Protein AF-0000000080322921 (afdb_homodimer)

Foldseek 3Di:
DDKDKDDLPDDCLLVCVFCCVVPVPDDPVCVNVVVSVVVVVFKIKMFDDDPNHTFWMWIWGWDADPPQGTEIETEDTDGDPVCPPVCRSVVNVVVVVVVCVVVVGRYYDYDDDPVPVVVVVSCVVSPDDDDDDDDDDDPDD/DDKDKDDLPDDCLLVCVFCCVVPVPDDPVCVNVVVSVVVVVFKIKMFDDDPNHTFWMWIWGWDADPPQGTEIETEDTDGDPVCPPVCRSVVNVVVVVVVCVVVVGRYYDYDDDPVPVVVVVSCVVSPDDDDDDDDDDDDDD

Nearest PDB structures (foldseek):
  3bj8-assembly2_D  TM=7.696E-01  e=3.368E-09  Mus musculus
  2b3v-assembly1_A  TM=7.307E-01  e=3.158E-09  Homo sapiens
  3bj8-assembly2_C  TM=7.090E-01  e=2.147E-09  Mus musculus
  2q4v-assembly1_A  TM=7.545E-01  e=1.073E-08  Homo sapiens
  7mx2-assembly1_A  TM=7.733E-01  e=5.168E-06  Homo sapiens

Solvent-accessible surface area (backbone atoms only — not comparable to full-atom values): 15842 Å² total; per-residue (Å²): 134,73,75,44,70,68,52,94,83,52,81,58,73,77,45,49,66,54,48,44,72,73,28,76,81,57,46,90,88,45,44,61,59,52,53,50,52,32,41,75,70,53,40,43,44,36,36,29,73,53,96,90,32,66,35,30,40,36,30,32,33,79,43,71,44,81,80,65,35,39,26,37,39,44,77,44,77,49,55,44,79,94,54,58,92,71,54,58,64,61,52,53,53,50,50,52,51,52,50,32,50,75,70,66,26,41,28,39,34,36,68,44,51,82,81,45,57,70,59,48,51,51,43,47,74,70,60,30,42,80,61,26,38,23,34,37,31,73,40,80,129,133,74,76,44,70,68,52,94,84,54,82,58,75,76,44,50,66,54,49,45,73,73,30,76,82,57,46,90,89,45,44,61,61,52,53,51,53,33,40,76,70,53,41,44,43,35,35,29,74,53,96,91,34,67,34,30,40,35,30,33,31,79,43,70,43,80,80,64,35,42,26,38,41,42,76,42,76,51,57,42,79,93,54,60,94,70,53,59,64,60,50,53,52,50,50,52,51,52,48,33,50,76,69,66,28,42,28,39,35,34,68,45,50,82,82,44,56,70,59,48,50,51,40,49,74,70,62,31,42,81,61,26,39,23,35,35,31,74,41,80,128

Radius of gyration: 19.54 Å; Cα contacts (8 Å, |Δi|>4): 484; chains: 2; bounding box: 41×60×43 Å

Sequence (282 aa):
MEILRLKPTDDLSAFWTILSTFRTNLSNETYKEVVSEMMEDGFHLIYILDNLEIAAFAGYRYVQKLFTGKTIYIDDLFTLPTYRGKGYAASLLKYIHEEAEATGMNKVELDSGPTRNDAHRLYLNSGYIISSMHFSRPVSIMEILRLKPTDDLSAFWTILSTFRTNLSNETYKEVVSEMMEDGFHLIYILDNLEIAAFAGYRYVQKLFTGKTIYIDDLFTLPTYRGKGYAASLLKYIHEEAEATGMNKVELDSGPTRNDAHRLYLNSGYIISSMHFSRPVSI

Secondary structure (DSSP, 8-state):
---EE--TTS--GG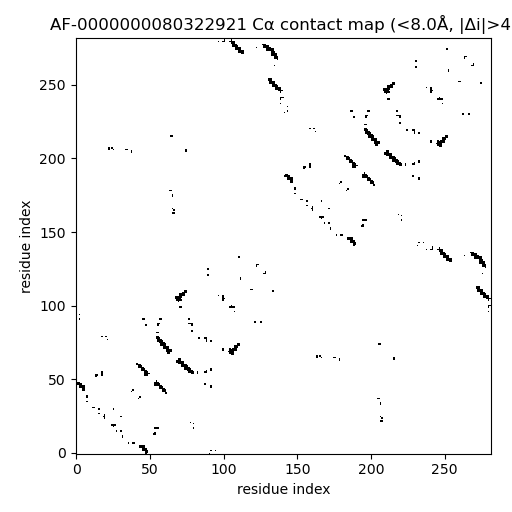GHHHHHHH-TT--TTTHHHHHHHHHHTT-EEEEEEETTEEEEEEEEEEEEETTTEEEEEEEEEEE-GGGTTSSHHHHHHHHHHHHHHHTT-SEEEEEE-TT-HHHHHHHHHTT-EEEEEEEEEE---/---EE--TTS--GGGHHHHHHH-TT--TTTHHHHHHHHHHTT-EEEEEEETTEEEEEEEEEEEEETTTEEEEEEEEEEE-GGGTTSSHHHHHHHHHHHHHHHTT-SEEEEEE-TT-HHHHHHHHHTT-EEEEEEEEEE---

pLDDT: mean 97.17, std 4.58, range [49.75, 98.94]

Organism: NCBI:txid1503925

Structure (mmCIF, N/CA/C/O backbone):
data_AF-0000000080322921-model_v1
#
loop_
_entity.id
_entity.type
_entity.pdbx_description
1 polymer 'N-acetyltransferase domain-containing protein'
#
loop_
_atom_site.group_PDB
_atom_site.id
_atom_site.type_symbol
_atom_site.label_atom_id
_atom_site.label_alt_id
_atom_site.label_comp_id
_atom_site.label_asym_id
_atom_site.label_entity_id
_atom_site.label_seq_id
_atom_site.pdbx_PDB_ins_code
_atom_site.Cartn_x
_atom_site.Cartn_y
_atom_site.Cartn_z
_atom_site.occupancy
_atom_site.B_iso_or_equiv
_atom_site.auth_seq_id
_atom_site.auth_comp_id
_atom_site.auth_asym_id
_atom_site.auth_atom_id
_atom_site.pdbx_PDB_model_num
ATOM 1 N N . MET A 1 1 ? 10.75 26.094 6.578 1 87.75 1 MET A N 1
ATOM 2 C CA . MET A 1 1 ? 9.602 25.516 7.266 1 87.75 1 MET A CA 1
ATOM 3 C C . MET A 1 1 ? 10 24.281 8.062 1 87.75 1 MET A C 1
ATOM 5 O O . MET A 1 1 ? 10.703 23.406 7.543 1 87.75 1 MET A O 1
ATOM 9 N N . GLU A 1 2 ? 9.734 24.344 9.336 1 95 2 GLU A N 1
ATOM 10 C CA . GLU A 1 2 ? 10.18 23.234 10.188 1 95 2 GLU A CA 1
ATOM 11 C C . GLU A 1 2 ? 9.203 22.062 10.125 1 95 2 GLU A C 1
ATOM 13 O O . GLU A 1 2 ? 7.996 22.25 10.289 1 95 2 GLU A O 1
ATOM 18 N N . ILE A 1 3 ? 9.664 20.906 9.805 1 98.25 3 ILE A N 1
ATOM 19 C CA . ILE A 1 3 ? 8.883 19.672 9.781 1 98.25 3 ILE A CA 1
ATOM 20 C C . ILE A 1 3 ? 9.234 18.828 11 1 98.25 3 ILE A C 1
ATOM 22 O O . ILE A 1 3 ? 10.406 18.562 11.258 1 98.25 3 ILE A O 1
ATOM 26 N N . LEU A 1 4 ? 8.234 18.453 11.703 1 98.31 4 LEU A N 1
ATOM 27 C CA . LEU A 1 4 ? 8.414 17.656 12.914 1 98.31 4 LEU A CA 1
ATOM 28 C C . LEU A 1 4 ? 7.93 16.234 12.695 1 98.31 4 LEU A C 1
ATOM 30 O O . LEU A 1 4 ? 7.047 15.984 11.875 1 98.31 4 LEU A O 1
ATOM 34 N N . ARG A 1 5 ? 8.555 15.305 13.453 1 98.25 5 ARG A N 1
ATOM 35 C CA . ARG A 1 5 ? 8.148 13.898 13.43 1 98.25 5 ARG A CA 1
ATOM 36 C C . ARG A 1 5 ? 7.52 13.492 14.758 1 98.25 5 ARG A C 1
ATOM 38 O O . ARG A 1 5 ? 8.086 13.742 15.82 1 98.25 5 ARG A O 1
ATOM 45 N N . LEU A 1 6 ? 6.371 12.969 14.656 1 98.31 6 LEU A N 1
ATOM 46 C CA . LEU A 1 6 ? 5.68 12.484 15.844 1 98.31 6 LEU A CA 1
ATOM 47 C C . LEU A 1 6 ? 6.418 11.297 16.453 1 98.31 6 LEU A C 1
ATOM 49 O O . LEU A 1 6 ? 6.801 10.367 15.742 1 98.31 6 LEU A O 1
ATOM 53 N N . LYS A 1 7 ? 6.629 11.344 17.75 1 97.12 7 LYS A N 1
ATOM 54 C CA . LYS A 1 7 ? 7.207 10.219 18.484 1 97.12 7 LYS A CA 1
ATOM 55 C C . LYS A 1 7 ? 6.125 9.367 19.125 1 97.12 7 LYS A C 1
ATOM 57 O O . LYS A 1 7 ? 5.055 9.875 19.469 1 97.12 7 LYS A O 1
ATOM 62 N N . PRO A 1 8 ? 6.461 8.086 19.266 1 95.06 8 PRO A N 1
ATOM 63 C CA . PRO A 1 8 ? 5.465 7.191 19.859 1 95.06 8 PRO A CA 1
ATOM 64 C C . PRO A 1 8 ? 4.988 7.672 21.234 1 95.06 8 PRO A C 1
ATOM 66 O O . PRO A 1 8 ? 3.85 7.402 21.625 1 95.06 8 PRO A O 1
ATOM 69 N N . THR A 1 9 ? 5.734 8.484 21.922 1 95.44 9 THR A N 1
ATOM 70 C CA . THR A 1 9 ? 5.422 8.891 23.281 1 95.44 9 THR A CA 1
ATOM 71 C C . THR A 1 9 ? 4.742 10.258 23.297 1 95.44 9 THR A C 1
ATOM 73 O O . THR A 1 9 ? 4.336 10.742 24.359 1 95.44 9 THR A O 1
ATOM 76 N N . ASP A 1 10 ? 4.621 10.805 22.125 1 96.75 10 ASP A N 1
ATOM 77 C CA . ASP A 1 10 ? 4.023 12.133 22.062 1 96.75 10 ASP A CA 1
ATOM 78 C C . ASP A 1 10 ? 2.531 12.078 22.391 1 96.75 10 ASP A C 1
ATOM 80 O O . ASP A 1 10 ? 1.876 11.062 22.156 1 96.75 10 ASP A O 1
ATOM 84 N N . ASP A 1 11 ? 2.076 13.203 22.969 1 96.12 11 ASP A N 1
ATOM 85 C CA . ASP A 1 11 ? 0.639 13.367 23.156 1 96.12 11 ASP A CA 1
ATOM 86 C C . ASP A 1 11 ? -0.073 13.602 21.828 1 96.12 11 ASP A C 1
ATOM 88 O O . ASP A 1 11 ? 0.268 14.531 21.094 1 96.12 11 ASP A O 1
ATOM 92 N N . LEU A 1 12 ? -1.068 12.805 21.516 1 97.44 12 LEU A N 1
ATOM 93 C CA . LEU A 1 12 ? -1.772 12.828 20.234 1 97.44 12 LEU A CA 1
ATOM 94 C C . LEU A 1 12 ? -2.973 13.766 20.297 1 97.44 12 LEU A C 1
ATOM 96 O O . LEU A 1 12 ? -3.641 14 19.281 1 97.44 12 LEU A O 1
ATOM 100 N N . SER A 1 13 ? -3.242 14.344 21.438 1 97.38 13 SER A N 1
ATOM 101 C CA . SER A 1 13 ? -4.469 15.109 21.641 1 97.38 13 SER A CA 1
ATOM 102 C C . SER A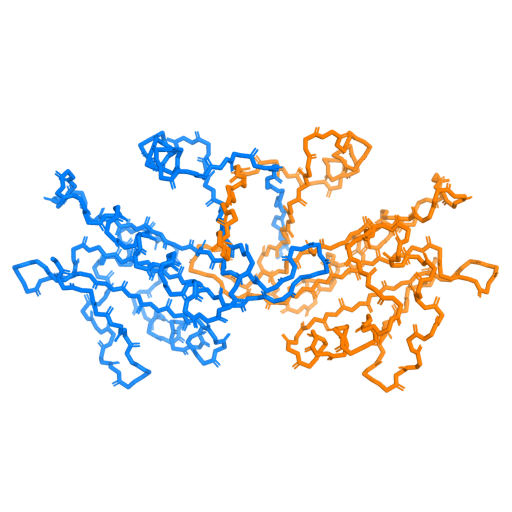 1 13 ? -4.582 16.266 20.641 1 97.38 13 SER A C 1
ATOM 104 O O . SER A 1 13 ? -5.664 16.531 20.125 1 97.38 13 SER A O 1
ATOM 106 N N . ALA A 1 14 ? -3.48 16.859 20.312 1 96.5 14 ALA A N 1
ATOM 107 C CA . ALA A 1 14 ? -3.477 18.031 19.453 1 96.5 14 ALA A CA 1
ATOM 108 C C . ALA A 1 14 ? -3.789 17.641 18 1 96.5 14 ALA A C 1
ATOM 110 O O . ALA A 1 14 ? -4.074 18.5 17.172 1 96.5 14 ALA A O 1
ATOM 111 N N . PHE A 1 15 ? -3.832 16.312 17.703 1 98.06 15 PHE A N 1
ATOM 112 C CA . PHE A 1 15 ? -3.949 15.875 16.328 1 98.06 15 PHE A CA 1
ATOM 113 C C . PHE A 1 15 ? -5.406 15.633 15.953 1 98.06 15 PHE A C 1
ATOM 115 O O . PHE A 1 15 ? -5.738 15.484 14.773 1 98.06 15 PHE A O 1
ATOM 122 N N . TRP A 1 16 ? -6.293 15.656 16.875 1 97.56 16 TRP A N 1
ATOM 123 C CA . TRP A 1 16 ? -7.684 15.312 16.578 1 97.56 16 TRP A CA 1
ATOM 124 C C . TRP A 1 16 ? -8.273 16.25 15.547 1 97.56 16 TRP A C 1
ATOM 126 O O . TRP A 1 16 ? -8.891 15.812 14.57 1 97.56 16 TRP A O 1
ATOM 136 N N . THR A 1 17 ? -8 17.547 15.75 1 97.06 17 THR A N 1
ATOM 137 C CA . THR A 1 17 ? -8.625 18.531 14.891 1 97.06 17 THR A CA 1
ATOM 138 C C . THR A 1 17 ? -8.258 18.281 13.43 1 97.06 17 THR A C 1
ATOM 140 O O . THR A 1 17 ? -9.141 18.156 12.578 1 97.06 17 THR A O 1
ATOM 143 N N . ILE A 1 18 ? -7.008 18.125 13.133 1 98.5 18 ILE A N 1
ATOM 144 C CA . ILE A 1 18 ? -6.609 18 11.734 1 98.5 18 ILE A CA 1
ATOM 145 C C . ILE A 1 18 ? -6.941 16.609 11.219 1 98.5 18 ILE A C 1
ATOM 147 O O . ILE A 1 18 ? -7.395 16.453 10.078 1 98.5 18 ILE A O 1
ATOM 151 N N . LEU A 1 19 ? -6.754 15.539 12.023 1 98.38 19 LEU A N 1
ATOM 152 C CA . LEU A 1 19 ? -7.035 14.18 11.578 1 98.38 19 LEU A CA 1
ATOM 153 C C . LEU A 1 19 ? -8.516 14 11.281 1 98.38 19 LEU A C 1
ATOM 155 O O . LEU A 1 19 ? -8.883 13.414 10.258 1 98.38 19 LEU A O 1
ATOM 159 N N . SER A 1 20 ? -9.375 14.547 12.125 1 97.81 20 SER A N 1
ATOM 160 C CA . SER A 1 20 ? -10.812 14.367 11.953 1 97.81 20 SER A CA 1
ATOM 161 C C . SER A 1 20 ? -11.344 15.219 10.805 1 97.81 20 SER A C 1
ATOM 163 O O . SER A 1 20 ? -12.359 14.875 10.195 1 97.81 20 SER A O 1
ATOM 165 N N . THR A 1 21 ? -10.688 16.375 10.531 1 97.81 21 THR A N 1
ATOM 166 C CA . THR A 1 21 ? -11.062 17.203 9.391 1 97.81 21 THR A CA 1
ATOM 167 C C . THR A 1 21 ? -10.828 16.469 8.078 1 97.81 21 THR A C 1
ATOM 169 O O . THR A 1 21 ? -11.625 16.562 7.148 1 97.81 21 THR A O 1
ATOM 172 N N . PHE A 1 22 ? -9.812 15.672 8.055 1 97.38 22 PHE A N 1
ATOM 173 C CA . PHE A 1 22 ? -9.43 14.969 6.836 1 97.38 22 PHE A CA 1
ATOM 174 C C . PHE A 1 22 ? -10.086 13.602 6.77 1 97.38 22 PHE A C 1
ATOM 176 O O . PHE A 1 22 ? -10.555 13.18 5.707 1 97.38 22 PHE A O 1
ATOM 183 N N . ARG A 1 23 ? -10.141 12.836 7.84 1 97.75 23 ARG A N 1
ATOM 184 C CA . ARG A 1 23 ? -10.664 11.477 7.949 1 97.75 23 ARG A CA 1
ATOM 185 C C . ARG A 1 23 ? -11.922 11.438 8.805 1 97.75 23 ARG A C 1
ATOM 187 O O . ARG A 1 23 ? -11.852 11.219 10.016 1 97.75 23 ARG A O 1
ATOM 194 N N . THR A 1 24 ? -13.023 11.391 8.148 1 94.94 24 THR A N 1
ATOM 195 C CA . THR A 1 24 ? -14.305 11.547 8.828 1 94.94 24 THR A CA 1
ATOM 196 C C . THR A 1 24 ? -14.75 10.219 9.445 1 94.94 24 THR A C 1
ATOM 198 O O . THR A 1 24 ? -15.719 10.18 10.211 1 94.94 24 THR A O 1
ATOM 201 N N . ASN A 1 25 ? -14.047 9.195 9.219 1 93.38 25 ASN A N 1
ATOM 202 C CA . ASN A 1 25 ? -14.383 7.879 9.75 1 93.38 25 ASN A CA 1
ATOM 203 C C . ASN A 1 25 ? -13.742 7.652 11.117 1 93.38 25 ASN A C 1
ATOM 205 O O . ASN A 1 25 ? -14 6.633 11.766 1 93.38 25 ASN A O 1
ATOM 209 N N . LEU A 1 26 ? -12.93 8.547 11.523 1 95 26 LEU A N 1
ATOM 210 C CA . LEU A 1 26 ? -12.266 8.422 12.82 1 95 26 LEU A CA 1
ATOM 211 C C . LEU A 1 26 ? -13.188 8.891 13.945 1 95 26 LEU A C 1
ATOM 213 O O . LEU A 1 26 ? -13.961 9.836 13.773 1 95 26 LEU A O 1
ATOM 217 N N . SER A 1 27 ? -13.023 8.211 15.102 1 95.94 27 SER A N 1
ATOM 218 C CA . SER A 1 27 ? -13.727 8.633 16.312 1 95.94 27 SER A CA 1
ATOM 219 C C . SER A 1 27 ? -12.766 9.266 17.312 1 95.94 27 SER A C 1
ATOM 221 O O . SER A 1 27 ? -11.625 8.828 17.453 1 95.94 27 SER A O 1
ATOM 223 N N . ASN A 1 28 ? -13.297 10.25 18.031 1 96.25 28 ASN A N 1
ATOM 224 C CA . ASN A 1 28 ? -12.484 10.906 19.047 1 96.25 28 ASN A CA 1
ATOM 225 C C . ASN A 1 28 ? -12.086 9.945 20.172 1 96.25 28 ASN A C 1
ATOM 227 O O . ASN A 1 28 ? -11.008 10.07 20.75 1 96.25 28 ASN A O 1
ATOM 231 N N . GLU A 1 29 ? -12.828 8.93 20.312 1 96.31 29 GLU A N 1
ATOM 232 C CA . GLU A 1 29 ? -12.609 7.965 21.391 1 96.31 29 GLU A CA 1
ATOM 233 C C . GLU A 1 29 ? -11.477 7.004 21.031 1 96.31 29 GLU A C 1
ATOM 235 O O . GLU A 1 29 ? -10.758 6.535 21.922 1 96.31 29 GLU A O 1
ATOM 240 N N . THR A 1 30 ? -11.242 6.84 19.734 1 95.81 30 THR A N 1
ATOM 241 C CA . THR A 1 30 ? -10.383 5.707 19.422 1 95.81 30 THR A CA 1
ATOM 242 C C . THR A 1 30 ? -9.188 6.152 18.578 1 95.81 30 THR A C 1
ATOM 244 O O . THR A 1 30 ? -8.227 5.402 18.406 1 95.81 30 THR A O 1
ATOM 247 N N . TYR A 1 31 ? -9.133 7.406 18.125 1 97.75 31 TYR A N 1
ATOM 248 C CA . TYR A 1 31 ? -8.109 7.777 17.156 1 97.75 31 TYR A CA 1
ATOM 249 C C . TYR A 1 31 ? -6.711 7.648 17.75 1 97.75 31 TYR A C 1
ATOM 251 O O . TYR A 1 31 ? -5.766 7.258 17.062 1 97.75 31 TYR A O 1
ATOM 259 N N . LYS A 1 32 ? -6.562 7.93 19.031 1 98 32 LYS A N 1
ATOM 260 C CA . LYS A 1 32 ? -5.25 7.828 19.656 1 98 32 LYS A CA 1
ATOM 261 C C . LYS A 1 32 ? -4.738 6.391 19.641 1 98 32 LYS A C 1
ATOM 263 O O . LYS A 1 32 ? -3.57 6.145 19.328 1 98 32 LYS A O 1
ATOM 268 N N . GLU A 1 33 ? -5.609 5.477 19.953 1 97.44 33 GLU A N 1
ATOM 269 C CA . GLU A 1 33 ? -5.266 4.059 19.922 1 97.44 33 GLU A CA 1
ATOM 270 C C . GLU A 1 33 ? -4.918 3.604 18.516 1 97.44 33 GLU A C 1
ATOM 272 O O . GLU A 1 33 ? -3.938 2.881 18.312 1 97.44 33 GLU A O 1
ATOM 277 N N . VAL A 1 34 ? -5.695 4.031 17.578 1 97.88 34 VAL A N 1
ATOM 278 C CA . VAL A 1 34 ? -5.504 3.645 16.172 1 97.88 34 VAL A CA 1
ATOM 279 C C . VAL A 1 34 ? -4.156 4.156 15.68 1 97.88 34 VAL A C 1
ATOM 281 O O . VAL A 1 34 ? -3.355 3.389 15.141 1 97.88 34 VAL A O 1
ATOM 284 N N . VAL A 1 35 ? -3.854 5.434 15.883 1 98.5 35 VAL A N 1
ATOM 285 C CA . VAL A 1 35 ? -2.6 6.023 15.43 1 98.5 35 VAL A CA 1
ATOM 286 C C . VAL A 1 35 ? -1.425 5.355 16.141 1 98.5 35 VAL A C 1
ATOM 288 O O . VAL A 1 35 ? -0.403 5.055 15.523 1 98.5 35 VAL A O 1
ATOM 291 N N . SER A 1 36 ? -1.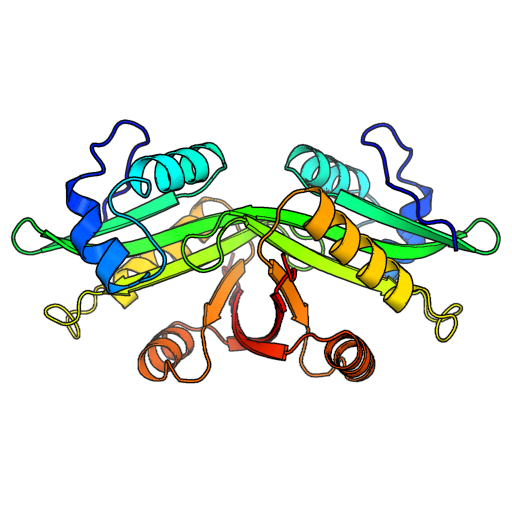559 5.117 17.438 1 98.06 36 SER A N 1
ATOM 292 C CA . SER A 1 36 ? -0.5 4.465 18.203 1 98.06 36 SER A CA 1
ATOM 293 C C . SER A 1 36 ? -0.205 3.072 17.656 1 98.06 36 SER A C 1
ATOM 295 O O . SER A 1 36 ? 0.958 2.691 17.516 1 98.06 36 SER A O 1
ATOM 297 N N . GLU A 1 37 ? -1.224 2.338 17.391 1 97.81 37 GLU A N 1
ATOM 298 C CA . GLU A 1 37 ? -1.061 1.005 16.812 1 97.81 37 GLU A CA 1
ATOM 299 C C . GLU A 1 37 ? -0.368 1.068 15.453 1 97.81 37 GLU A C 1
ATOM 301 O O . GLU A 1 37 ? 0.504 0.249 15.156 1 97.81 37 GLU A O 1
ATOM 306 N N . MET A 1 38 ? -0.783 2.004 14.695 1 98.38 38 MET A N 1
ATOM 307 C CA . MET A 1 38 ? -0.168 2.178 13.383 1 98.38 38 MET A CA 1
ATOM 308 C C . MET A 1 38 ? 1.316 2.5 13.516 1 98.38 38 MET A C 1
ATOM 310 O O . MET A 1 38 ? 2.139 1.978 12.758 1 98.38 38 MET A O 1
ATOM 314 N N . MET A 1 39 ? 1.608 3.377 14.414 1 98.12 39 MET A N 1
ATOM 315 C CA . MET A 1 39 ? 3.006 3.746 14.617 1 98.12 39 MET A CA 1
ATOM 316 C C . MET A 1 39 ? 3.824 2.545 15.078 1 98.12 39 MET A C 1
ATOM 318 O O . MET A 1 39 ? 4.98 2.387 14.68 1 98.12 39 MET A O 1
ATOM 322 N N . GLU A 1 40 ? 3.256 1.726 15.898 1 96.69 40 GLU A N 1
ATOM 323 C CA . GLU A 1 40 ? 3.926 0.505 16.344 1 96.69 40 GLU A CA 1
ATOM 324 C C . GLU A 1 40 ? 4.184 -0.436 15.164 1 96.69 40 GLU A C 1
ATOM 326 O O . GLU A 1 40 ? 5.137 -1.217 15.188 1 96.69 40 GLU A O 1
ATOM 331 N N . ASP A 1 41 ? 3.346 -0.266 14.18 1 96.38 41 ASP A N 1
ATOM 332 C CA . ASP A 1 41 ? 3.439 -1.149 13.023 1 96.38 41 ASP A CA 1
ATOM 333 C C . ASP A 1 41 ? 4.141 -0.457 11.859 1 96.38 41 ASP A C 1
ATOM 335 O O . ASP A 1 41 ? 3.879 -0.767 10.695 1 96.38 41 ASP A O 1
ATOM 339 N N . GLY A 1 42 ? 4.906 0.578 12.133 1 96.62 42 GLY A N 1
ATOM 340 C CA . GLY A 1 42 ? 5.812 1.127 11.133 1 96.62 42 GLY A CA 1
ATOM 341 C C . GLY A 1 42 ? 5.285 2.387 10.477 1 96.62 42 GLY A C 1
ATOM 342 O O . GLY A 1 42 ? 5.863 2.875 9.5 1 96.62 42 GLY A O 1
ATOM 343 N N . PHE A 1 43 ? 4.18 2.885 11 1 98.25 43 PHE A N 1
ATOM 344 C CA . PHE A 1 43 ? 3.615 4.133 10.492 1 98.25 43 PHE A CA 1
ATOM 345 C C . PHE A 1 43 ? 4.375 5.332 11.047 1 98.25 43 PHE A C 1
ATOM 347 O O . PHE A 1 43 ? 4.73 5.359 12.227 1 98.25 43 PHE A O 1
ATOM 354 N N . HIS A 1 44 ? 4.637 6.246 10.148 1 98.69 44 HIS A N 1
ATOM 355 C CA . HIS A 1 44 ? 5.277 7.504 10.523 1 98.69 44 HIS A CA 1
ATOM 356 C C . HIS A 1 44 ? 4.367 8.695 10.219 1 98.69 44 HIS A C 1
ATOM 358 O O . HIS A 1 44 ? 3.686 8.719 9.195 1 98.69 44 HIS A O 1
ATOM 364 N N . LEU A 1 45 ? 4.355 9.617 11.125 1 98.81 45 LEU A N 1
ATOM 365 C CA . LEU A 1 45 ? 3.596 10.852 10.953 1 98.81 45 LEU A CA 1
ATOM 366 C C . LEU A 1 45 ? 4.492 12.07 11.125 1 98.81 45 LEU A C 1
ATOM 368 O O . LEU A 1 45 ? 5.184 12.203 12.133 1 98.81 45 LEU A O 1
ATOM 372 N N . ILE A 1 46 ? 4.516 12.945 10.086 1 98.88 46 ILE A N 1
ATOM 373 C CA . ILE A 1 46 ? 5.215 14.219 10.156 1 98.88 46 ILE A CA 1
ATOM 374 C C . ILE A 1 46 ? 4.215 15.367 10 1 98.88 46 ILE A C 1
ATOM 376 O O . ILE A 1 46 ? 3.129 15.18 9.445 1 98.88 46 ILE A O 1
ATOM 380 N N . TYR A 1 47 ? 4.613 16.484 10.531 1 98.81 47 TYR A N 1
ATOM 381 C CA . TYR A 1 47 ? 3.633 17.562 10.562 1 98.81 47 TYR A CA 1
ATOM 382 C C . TYR A 1 47 ? 4.32 18.922 10.648 1 98.81 47 TYR A C 1
ATOM 384 O O . TYR A 1 47 ? 5.527 19 10.883 1 98.81 47 TYR A O 1
ATOM 392 N N . ILE A 1 48 ? 3.568 19.969 10.344 1 98.75 48 ILE A N 1
ATOM 393 C CA . ILE A 1 48 ? 3.99 21.359 10.398 1 98.75 48 ILE A CA 1
ATOM 394 C C . ILE A 1 48 ? 3.092 22.125 11.367 1 98.75 48 ILE A C 1
ATOM 396 O O . ILE A 1 48 ? 1.865 22.016 11.305 1 98.75 48 ILE A O 1
ATOM 400 N N . LEU A 1 49 ? 3.74 22.859 12.258 1 98.19 49 LEU A N 1
ATOM 401 C CA . LEU A 1 49 ? 3.016 23.766 13.148 1 98.19 49 LEU A CA 1
ATOM 402 C C . LEU A 1 49 ? 2.945 25.172 12.555 1 98.19 49 LEU A C 1
ATOM 404 O O . LEU A 1 49 ? 3.926 25.656 11.984 1 98.19 49 LEU A O 1
ATOM 408 N N . ASP A 1 50 ? 1.769 25.703 12.586 1 97 50 ASP A N 1
ATOM 409 C CA . ASP A 1 50 ? 1.546 27.109 12.281 1 97 50 ASP A CA 1
ATOM 410 C C . ASP A 1 50 ? 0.579 27.75 13.273 1 97 50 ASP A C 1
ATOM 412 O O . ASP A 1 50 ? -0.556 27.297 13.422 1 97 50 ASP A O 1
ATOM 416 N N . ASN A 1 51 ? 1.051 28.844 14.016 1 93.31 51 ASN A N 1
ATOM 417 C CA . ASN A 1 51 ? 0.26 29.5 15.047 1 93.31 51 ASN A CA 1
ATOM 418 C C . ASN A 1 51 ? -0.174 28.516 16.125 1 93.31 51 ASN A C 1
ATOM 420 O O . ASN A 1 51 ? -1.353 28.453 16.484 1 93.31 51 ASN A O 1
ATOM 424 N N . LEU A 1 52 ? 0.704 27.516 16.531 1 91.81 52 LEU A N 1
ATOM 425 C CA . LEU A 1 52 ? 0.575 26.578 17.641 1 91.81 52 LEU A CA 1
ATOM 426 C C . LEU A 1 52 ? -0.456 25.5 17.328 1 91.81 52 LEU A C 1
ATOM 428 O O . LEU A 1 52 ? -0.92 24.797 18.219 1 91.81 52 LEU A O 1
ATOM 432 N N . GLU A 1 53 ? -0.825 25.438 16.094 1 95.75 53 GLU A N 1
ATOM 433 C CA . GLU A 1 53 ? -1.729 24.391 15.641 1 95.75 53 GLU A CA 1
ATOM 434 C C . GLU A 1 53 ? -1.072 23.516 14.57 1 95.75 53 GLU A C 1
ATOM 436 O O . GLU A 1 53 ? -0.195 23.984 13.836 1 95.75 53 GLU A O 1
ATOM 441 N N . ILE A 1 54 ? -1.453 22.297 14.539 1 98.25 54 ILE A N 1
ATOM 442 C CA . ILE A 1 54 ? -1.002 21.453 13.453 1 98.25 54 ILE A CA 1
ATOM 443 C C . ILE A 1 54 ? -1.696 21.859 12.148 1 98.25 54 ILE A C 1
ATOM 445 O O . ILE A 1 54 ? -2.889 21.594 11.969 1 98.25 54 ILE A O 1
ATOM 449 N N . ALA A 1 55 ? -0.984 22.438 11.266 1 98.56 55 ALA A N 1
ATOM 450 C CA . ALA A 1 55 ? -1.545 23.016 10.055 1 98.56 55 ALA A CA 1
ATOM 451 C C . ALA A 1 55 ? -1.582 22 8.914 1 98.56 55 ALA A C 1
ATOM 453 O O . ALA A 1 55 ? -2.467 22.062 8.055 1 98.56 55 ALA A O 1
ATOM 454 N N . ALA A 1 56 ? -0.624 21.078 8.891 1 98.88 56 ALA A N 1
ATOM 455 C CA . ALA A 1 56 ? -0.496 20.078 7.84 1 98.88 56 ALA A CA 1
ATOM 456 C C . ALA A 1 56 ? 0.207 18.828 8.359 1 98.88 56 ALA A C 1
ATOM 458 O O . ALA A 1 56 ? 0.993 18.891 9.312 1 98.88 56 ALA A O 1
ATOM 459 N N . PHE A 1 57 ? -0.09 17.688 7.746 1 98.88 57 PHE A N 1
ATOM 460 C CA . PHE A 1 57 ? 0.581 16.453 8.141 1 98.88 57 PHE A CA 1
ATOM 461 C C . PHE A 1 57 ? 0.696 15.5 6.961 1 98.88 57 PHE A C 1
ATOM 463 O O . PHE A 1 57 ? 0.03 15.688 5.938 1 98.88 57 PHE A O 1
ATOM 470 N N . ALA A 1 58 ? 1.575 14.57 7.055 1 98.94 58 ALA A N 1
ATOM 471 C CA . ALA A 1 58 ? 1.69 13.414 6.164 1 98.94 58 ALA A CA 1
ATOM 472 C C . ALA A 1 58 ? 1.956 12.141 6.957 1 98.94 58 ALA A C 1
ATOM 474 O O . ALA A 1 58 ? 2.693 12.156 7.945 1 98.94 58 ALA A O 1
ATOM 475 N N . GLY A 1 59 ? 1.349 11.117 6.609 1 98.88 59 GLY A N 1
ATOM 476 C CA . GLY A 1 59 ? 1.595 9.773 7.121 1 98.88 59 GLY A CA 1
ATOM 477 C C . GLY A 1 59 ? 2.115 8.82 6.062 1 98.88 59 GLY A C 1
ATOM 478 O O . GLY A 1 59 ? 1.64 8.82 4.926 1 98.88 59 GLY A O 1
ATOM 479 N N . TYR A 1 60 ? 3.104 8.039 6.426 1 98.88 60 TYR A N 1
ATOM 480 C CA . TYR A 1 60 ? 3.689 7.141 5.434 1 98.88 60 TYR A CA 1
ATOM 481 C C . TYR A 1 60 ? 4.309 5.922 6.105 1 98.88 60 TYR A C 1
ATOM 483 O O . TYR A 1 60 ? 4.438 5.875 7.328 1 98.88 60 TYR A O 1
ATOM 491 N N . ARG A 1 61 ? 4.672 4.926 5.281 1 98.56 61 ARG A N 1
ATOM 492 C CA . ARG A 1 61 ? 5.336 3.711 5.75 1 98.56 61 ARG A CA 1
ATOM 493 C C . ARG A 1 61 ? 6.395 3.246 4.754 1 98.56 61 ARG A C 1
ATOM 495 O O . ARG A 1 61 ? 6.359 3.625 3.584 1 98.56 61 ARG A O 1
ATOM 502 N N . TYR A 1 62 ? 7.371 2.498 5.281 1 98.19 62 TYR A N 1
ATOM 503 C CA . TYR A 1 62 ? 8.32 1.76 4.457 1 98.19 62 TYR A CA 1
ATOM 504 C C . TYR A 1 62 ? 7.773 0.384 4.094 1 98.19 62 TYR A C 1
ATOM 506 O O . TYR A 1 62 ? 7.285 -0.344 4.961 1 98.19 62 TYR A O 1
ATOM 514 N N . VAL A 1 63 ? 7.875 0.107 2.822 1 98.06 63 VAL A N 1
ATOM 515 C CA . VAL A 1 63 ? 7.41 -1.198 2.365 1 98.06 63 VAL A CA 1
ATOM 516 C C . VAL A 1 63 ? 8.391 -1.771 1.347 1 98.06 63 VAL A C 1
ATOM 518 O O . VAL A 1 63 ? 8.992 -1.027 0.569 1 98.06 63 VAL A O 1
ATOM 521 N N . GLN A 1 64 ? 8.609 -3.084 1.41 1 98 64 GLN A N 1
A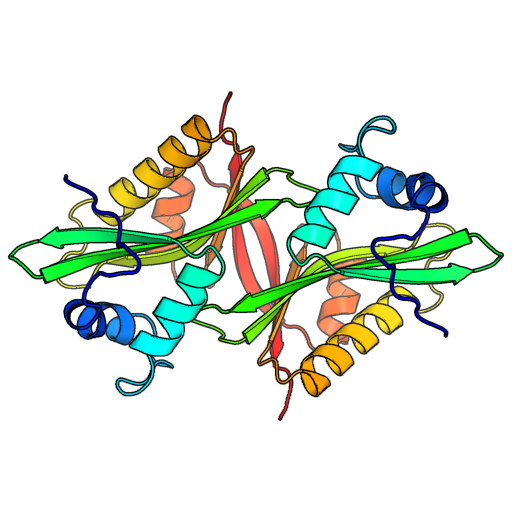TOM 522 C CA . GLN A 1 64 ? 9.336 -3.777 0.354 1 98 64 GLN A CA 1
ATOM 523 C C . GLN A 1 64 ? 8.391 -4.59 -0.524 1 98 64 GLN A C 1
ATOM 525 O O . GLN A 1 64 ? 7.605 -5.395 -0.019 1 98 64 GLN A O 1
ATOM 530 N N . LYS A 1 65 ? 8.445 -4.363 -1.827 1 98.25 65 LYS A N 1
ATOM 531 C CA . LYS A 1 65 ? 7.6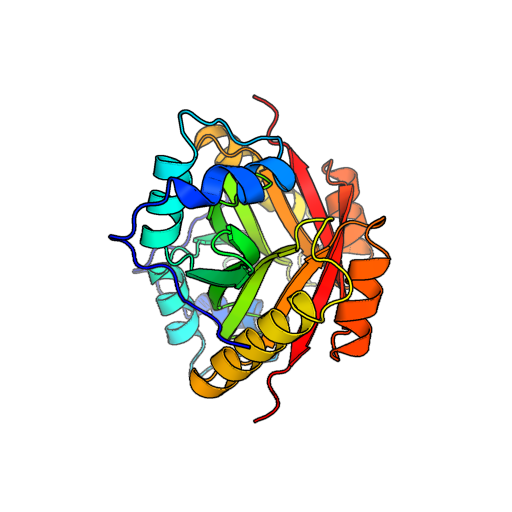17 -5.055 -2.811 1 98.25 65 LYS A CA 1
ATOM 532 C C . LYS A 1 65 ? 8.477 -5.809 -3.82 1 98.25 65 LYS A C 1
ATOM 534 O O . LYS A 1 65 ? 9.625 -5.434 -4.07 1 98.25 65 LYS A O 1
ATOM 539 N N . LEU A 1 66 ? 7.914 -6.797 -4.422 1 98.12 66 LEU A N 1
ATOM 540 C CA . LEU A 1 66 ? 8.648 -7.52 -5.453 1 98.12 66 LEU A CA 1
ATOM 541 C C . LEU A 1 66 ? 8.844 -6.652 -6.691 1 98.12 66 LEU A C 1
ATOM 543 O O . LEU A 1 66 ? 9.875 -6.742 -7.363 1 98.12 66 LEU A O 1
ATOM 547 N N . PHE A 1 67 ? 7.922 -5.797 -6.953 1 96.75 67 PHE A N 1
ATOM 548 C CA . PHE A 1 67 ? 7.93 -5.012 -8.18 1 96.75 67 PHE A CA 1
ATOM 549 C C . PHE A 1 67 ? 8.836 -3.795 -8.039 1 96.75 67 PHE A C 1
ATOM 551 O O . PHE A 1 67 ? 9.773 -3.619 -8.812 1 96.75 67 PHE A O 1
ATOM 558 N N . THR A 1 68 ? 8.672 -3.023 -6.973 1 97 68 THR A N 1
ATOM 559 C CA . THR A 1 68 ? 9.312 -1.715 -6.918 1 97 68 THR A CA 1
ATOM 560 C C . THR A 1 68 ? 10.477 -1.725 -5.93 1 97 68 THR A C 1
ATOM 562 O O . THR A 1 68 ? 11.227 -0.754 -5.844 1 97 68 THR A O 1
ATOM 565 N N . GLY A 1 69 ? 10.648 -2.844 -5.199 1 97.12 69 GLY A N 1
ATOM 566 C CA . GLY A 1 69 ? 11.656 -2.875 -4.156 1 97.12 69 GLY A CA 1
ATOM 567 C C . GLY A 1 69 ? 11.297 -2.027 -2.949 1 97.12 69 GLY A C 1
ATOM 568 O O . GLY A 1 69 ? 10.133 -1.959 -2.561 1 97.12 69 GLY A O 1
ATOM 569 N N . LYS A 1 70 ? 12.32 -1.494 -2.291 1 97.75 70 LYS A N 1
ATOM 570 C CA . LYS A 1 70 ? 12.102 -0.647 -1.121 1 97.75 70 LYS A CA 1
ATOM 571 C C . LYS A 1 70 ? 11.375 0.641 -1.501 1 97.75 70 LYS A C 1
ATOM 573 O O . LYS A 1 70 ? 11.859 1.411 -2.332 1 97.75 70 LYS A O 1
ATOM 578 N N . THR A 1 71 ? 10.25 0.884 -0.868 1 98.5 71 THR A N 1
ATOM 579 C CA . THR A 1 71 ? 9.32 1.936 -1.274 1 98.5 71 THR A CA 1
ATOM 580 C C . THR A 1 71 ? 8.766 2.664 -0.056 1 98.5 71 THR A C 1
ATOM 582 O O . THR A 1 71 ? 8.484 2.041 0.971 1 98.5 71 THR A O 1
ATOM 585 N N . ILE A 1 72 ? 8.672 3.975 -0.159 1 98.88 72 ILE A N 1
ATOM 586 C CA . ILE A 1 72 ? 7.832 4.695 0.793 1 98.88 72 ILE A CA 1
ATOM 587 C C . ILE A 1 72 ? 6.418 4.84 0.232 1 98.88 72 ILE A C 1
ATOM 589 O O . ILE A 1 72 ? 6.238 5.285 -0.902 1 98.88 72 ILE A O 1
ATOM 593 N N . TYR A 1 73 ? 5.465 4.406 0.982 1 98.88 73 TYR A N 1
ATOM 594 C CA . TYR A 1 73 ? 4.059 4.582 0.637 1 98.88 73 TYR A CA 1
ATOM 595 C C . TYR A 1 73 ? 3.41 5.645 1.517 1 98.88 73 TYR A C 1
ATOM 597 O O . TYR A 1 73 ? 3.373 5.504 2.742 1 98.88 73 TYR A O 1
ATOM 605 N N . ILE A 1 74 ? 2.936 6.691 0.895 1 98.88 74 ILE A N 1
ATOM 606 C CA . ILE A 1 74 ? 2.264 7.773 1.604 1 98.88 74 ILE A CA 1
ATOM 607 C C . ILE A 1 74 ? 0.775 7.457 1.738 1 98.88 74 ILE A C 1
ATOM 609 O O . ILE A 1 74 ? 0.071 7.316 0.736 1 98.88 74 ILE A O 1
ATOM 613 N N . ASP A 1 75 ? 0.292 7.445 2.945 1 98.5 75 ASP A N 1
ATOM 614 C CA . ASP A 1 75 ? -1.111 7.16 3.23 1 98.5 75 ASP A CA 1
ATOM 615 C C . ASP A 1 75 ? -1.947 8.438 3.195 1 98.5 75 ASP A C 1
ATOM 617 O O . ASP A 1 75 ? -3.111 8.414 2.787 1 98.5 75 ASP A O 1
ATOM 621 N N . ASP A 1 76 ? -1.36 9.469 3.738 1 98.62 76 ASP A N 1
ATOM 622 C CA . ASP A 1 76 ? -2.086 10.727 3.928 1 98.62 76 ASP A CA 1
ATOM 623 C C . ASP A 1 76 ? -1.182 11.93 3.676 1 98.62 76 ASP A C 1
ATOM 625 O O . ASP A 1 76 ? -0.005 11.914 4.043 1 98.62 76 ASP A O 1
ATOM 629 N N . LEU A 1 77 ? -1.683 12.906 3.096 1 98.81 77 LEU A N 1
ATOM 630 C CA . LEU A 1 77 ? -1.124 14.242 2.932 1 98.81 77 LEU A CA 1
ATOM 631 C C . LEU A 1 77 ? -2.227 15.297 2.93 1 98.81 77 LEU A C 1
ATOM 633 O O . LEU A 1 77 ? -3.062 15.32 2.025 1 98.81 77 LEU A O 1
ATOM 637 N N . PHE A 1 78 ? -2.16 16.125 4 1 98.69 78 PHE A N 1
ATOM 638 C CA . PHE A 1 78 ? -3.305 17.016 4.176 1 98.69 78 PHE A CA 1
ATOM 639 C C . PHE A 1 78 ? -2.883 18.312 4.84 1 98.69 78 PHE A C 1
ATOM 641 O O . PHE A 1 78 ? -2.051 18.312 5.75 1 98.69 78 PHE A O 1
ATOM 648 N N . THR A 1 79 ? -3.406 19.391 4.324 1 98.62 79 THR A N 1
ATOM 649 C CA . THR A 1 79 ? -3.303 20.703 4.918 1 98.62 79 THR A CA 1
ATOM 650 C C . THR A 1 79 ? -4.684 21.25 5.289 1 98.62 79 THR A C 1
ATOM 652 O O . THR A 1 79 ? -5.609 21.203 4.477 1 98.62 79 THR A O 1
ATOM 655 N N . LEU A 1 80 ? -4.816 21.734 6.527 1 98.25 80 LEU A N 1
ATOM 656 C CA . LEU A 1 80 ? -6.07 22.375 6.898 1 98.25 80 LEU A CA 1
ATOM 657 C C . LEU A 1 80 ? -6.453 23.453 5.879 1 98.25 80 LEU A C 1
ATOM 659 O O . LEU A 1 80 ? -5.598 24.203 5.418 1 98.25 80 LEU A O 1
ATOM 663 N N . PRO A 1 81 ? -7.754 23.578 5.609 1 97.31 81 PRO A N 1
ATOM 664 C CA . PRO A 1 81 ? -8.195 24.547 4.605 1 97.31 81 PRO A CA 1
ATOM 665 C C . PRO A 1 81 ? -7.727 25.969 4.906 1 97.31 81 PRO A C 1
ATOM 667 O O . PRO A 1 81 ? -7.309 26.688 3.998 1 97.31 81 PRO A O 1
ATOM 670 N N . THR A 1 82 ? -7.684 26.359 6.117 1 96.81 82 THR A N 1
ATOM 671 C CA . THR A 1 82 ? -7.344 27.719 6.52 1 96.81 82 THR A CA 1
ATOM 672 C C . THR A 1 82 ? -5.867 28 6.266 1 96.81 82 THR A C 1
ATOM 674 O O . THR A 1 82 ? -5.445 29.156 6.262 1 96.81 82 THR A O 1
ATOM 677 N N . TYR A 1 83 ? -5.074 26.969 6.004 1 97.5 83 TYR A N 1
ATOM 678 C CA . TYR A 1 83 ? -3.633 27.141 5.855 1 97.5 83 TYR A CA 1
ATOM 679 C C . TYR A 1 83 ? -3.176 26.766 4.449 1 97.5 83 TYR A C 1
ATOM 681 O O . TYR A 1 83 ? -1.976 26.656 4.188 1 97.5 83 TYR A O 1
ATOM 689 N N . ARG A 1 84 ? -4.117 26.562 3.555 1 97.25 84 ARG A N 1
ATOM 690 C CA . ARG A 1 84 ? -3.764 26.172 2.195 1 97.25 84 ARG A CA 1
ATOM 691 C C . ARG A 1 84 ? -3.158 27.344 1.428 1 97.25 84 ARG A C 1
ATOM 693 O O . ARG A 1 84 ? -3.35 28.5 1.803 1 97.25 84 ARG A O 1
ATOM 700 N N . GLY A 1 85 ? -2.309 26.969 0.469 1 96.06 85 GLY A N 1
ATOM 701 C CA . GLY A 1 85 ? -1.678 27.984 -0.356 1 96.06 85 GLY A CA 1
ATOM 702 C C . GLY A 1 85 ? -0.368 28.5 0.218 1 96.06 85 GLY A C 1
ATOM 703 O O . GLY A 1 85 ? 0.2 29.469 -0.283 1 96.06 85 GLY A O 1
ATOM 704 N N . LYS A 1 86 ? 0.146 27.844 1.241 1 97.06 86 LYS A N 1
ATOM 705 C CA . LYS A 1 86 ? 1.361 28.297 1.907 1 97.06 86 LYS A CA 1
ATOM 706 C C . LYS A 1 86 ? 2.543 27.391 1.583 1 97.06 86 LYS A C 1
ATOM 708 O O . LYS A 1 86 ? 3.654 27.609 2.07 1 97.06 86 LYS A O 1
ATOM 713 N N . GLY A 1 87 ? 2.328 26.344 0.87 1 97.62 87 GLY A N 1
ATOM 714 C CA . GLY A 1 87 ? 3.408 25.469 0.455 1 97.62 87 GLY A CA 1
ATOM 715 C C . GLY A 1 87 ? 3.664 24.328 1.432 1 97.62 87 GLY A C 1
ATOM 716 O O . GLY A 1 87 ? 4.672 23.625 1.328 1 97.62 87 GLY A O 1
ATOM 717 N N . TYR A 1 88 ? 2.777 24.078 2.361 1 98.5 88 TYR A N 1
ATOM 718 C CA . TYR A 1 88 ? 3.016 23.078 3.402 1 98.5 88 TYR A CA 1
ATOM 719 C C . TYR A 1 88 ? 3.029 21.672 2.822 1 98.5 88 TYR A C 1
ATOM 721 O O . TYR A 1 88 ? 3.936 20.891 3.105 1 98.5 88 TYR A O 1
ATOM 729 N N . ALA A 1 89 ? 2.098 21.375 1.992 1 98.56 89 ALA A N 1
ATOM 730 C CA . ALA A 1 89 ? 2.035 20.047 1.404 1 98.56 89 ALA A CA 1
ATOM 731 C C . ALA A 1 89 ? 3.268 19.766 0.55 1 98.56 89 ALA A C 1
ATOM 733 O O . ALA A 1 89 ? 3.844 18.672 0.623 1 98.56 89 ALA A O 1
ATOM 734 N N . ALA A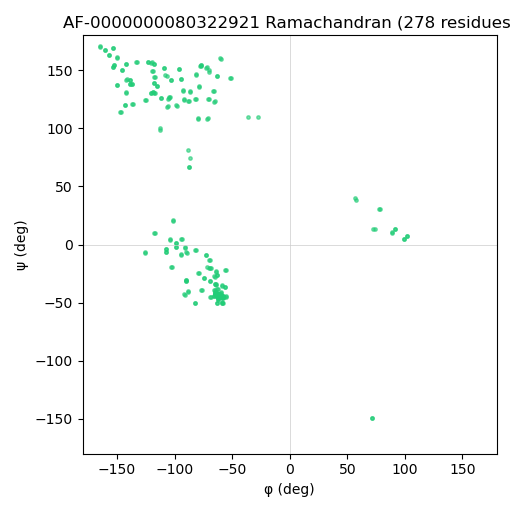 1 90 ? 3.621 20.719 -0.222 1 98.19 90 ALA A N 1
ATOM 735 C CA . ALA A 1 90 ? 4.816 20.578 -1.048 1 98.19 90 ALA A CA 1
ATOM 736 C C . ALA A 1 90 ? 6.051 20.344 -0.186 1 98.19 90 ALA A C 1
ATOM 738 O O . ALA A 1 90 ? 6.91 19.516 -0.535 1 98.19 90 ALA A O 1
ATOM 739 N N . SER A 1 91 ? 6.172 21.016 0.881 1 98.56 91 SER A N 1
ATOM 740 C CA . SER A 1 91 ? 7.301 20.859 1.791 1 98.56 91 SER A CA 1
ATOM 741 C C . SER A 1 91 ? 7.312 19.469 2.428 1 98.56 91 SER A C 1
ATOM 743 O O . SER A 1 91 ? 8.375 18.859 2.582 1 98.56 91 SER A O 1
ATOM 745 N N . LEU A 1 92 ? 6.141 18.984 2.848 1 98.81 92 LEU A N 1
ATOM 746 C CA . LEU A 1 92 ? 6.039 17.656 3.414 1 98.81 92 LEU A CA 1
ATOM 747 C C . LEU A 1 92 ? 6.449 16.594 2.391 1 98.81 92 LEU A C 1
ATOM 749 O O . LEU A 1 92 ? 7.176 15.656 2.717 1 98.81 92 LEU A O 1
ATOM 753 N N . LEU A 1 93 ? 5.969 16.781 1.179 1 98.56 93 LEU A N 1
ATOM 754 C CA . LEU A 1 93 ? 6.312 15.852 0.103 1 98.56 93 LEU A CA 1
ATOM 755 C C . LEU A 1 93 ? 7.816 15.852 -0.154 1 98.56 93 LEU A C 1
ATOM 757 O O . LEU A 1 93 ? 8.422 14.797 -0.335 1 98.56 93 LEU A O 1
ATOM 761 N N . LYS A 1 94 ? 8.43 16.984 -0.208 1 98 94 LYS A N 1
ATOM 762 C CA . LYS A 1 94 ? 9.875 17.109 -0.373 1 98 94 LYS A CA 1
ATOM 763 C C . LYS A 1 94 ? 10.617 16.391 0.748 1 98 94 LYS A C 1
ATOM 765 O O . LYS A 1 94 ? 11.594 15.688 0.497 1 98 94 LYS A O 1
ATOM 770 N N . TYR A 1 95 ? 10.188 16.609 1.946 1 98.44 95 TYR A N 1
ATOM 771 C CA . TYR A 1 95 ? 10.789 15.93 3.094 1 98.44 95 TYR A CA 1
ATOM 772 C C . TYR A 1 95 ? 10.758 14.422 2.91 1 98.44 95 TYR A C 1
ATOM 774 O O . TYR A 1 95 ? 11.758 13.742 3.166 1 98.44 95 TYR A O 1
ATOM 782 N N . ILE A 1 96 ? 9.648 13.867 2.469 1 98.75 96 ILE A N 1
ATOM 783 C CA . ILE A 1 96 ? 9.484 12.43 2.295 1 98.75 96 ILE A CA 1
ATOM 784 C C . ILE A 1 96 ? 10.43 11.93 1.202 1 98.75 96 ILE A C 1
ATOM 786 O O . ILE A 1 96 ? 11.016 10.859 1.325 1 98.75 96 ILE A O 1
ATOM 790 N N . HIS A 1 97 ? 10.578 12.695 0.166 1 98.25 97 HIS A N 1
ATOM 791 C CA . HIS A 1 97 ? 11.508 12.297 -0.884 1 98.25 97 HIS A CA 1
ATOM 792 C C . HIS A 1 97 ? 12.945 12.305 -0.377 1 98.25 97 HIS A C 1
ATOM 794 O O . HIS A 1 97 ? 13.727 11.414 -0.698 1 98.25 97 HIS A O 1
ATOM 800 N N . GLU A 1 98 ? 13.297 13.32 0.329 1 97.94 98 GLU A N 1
ATOM 801 C CA . GLU A 1 98 ? 14.625 13.375 0.932 1 97.94 98 GLU A CA 1
ATOM 802 C C . GLU A 1 98 ? 14.852 12.203 1.882 1 97.94 98 GLU A C 1
ATOM 804 O O . GLU A 1 98 ? 15.938 11.625 1.914 1 97.94 98 GLU A O 1
ATOM 809 N N . GLU A 1 99 ? 13.852 11.922 2.668 1 98.19 99 GLU A N 1
ATOM 810 C CA . GLU A 1 99 ? 13.906 10.758 3.541 1 98.19 99 GLU A CA 1
ATOM 811 C C . GLU A 1 99 ? 14.102 9.477 2.734 1 98.19 99 GLU A C 1
ATOM 813 O O . GLU A 1 99 ? 14.883 8.602 3.127 1 98.19 99 GLU A O 1
ATOM 818 N N . ALA A 1 100 ? 13.391 9.328 1.668 1 98.56 100 ALA A N 1
ATOM 819 C CA . ALA A 1 100 ? 13.531 8.164 0.794 1 98.56 100 ALA A CA 1
ATOM 820 C C . ALA A 1 100 ? 14.961 8.031 0.278 1 98.56 100 ALA A C 1
ATOM 822 O O . ALA A 1 100 ? 15.523 6.934 0.279 1 98.56 100 ALA A O 1
ATOM 823 N N . GLU A 1 101 ? 15.508 9.125 -0.124 1 98 101 GLU A N 1
ATOM 824 C CA . GLU A 1 101 ? 16.891 9.125 -0.586 1 98 101 GLU A CA 1
ATOM 825 C C . GLU A 1 101 ? 17.844 8.711 0.531 1 98 101 GLU A C 1
ATOM 827 O O . GLU A 1 101 ? 18.703 7.836 0.337 1 98 101 GLU A O 1
ATOM 832 N N . ALA A 1 102 ? 17.672 9.266 1.636 1 97.81 102 ALA A N 1
ATOM 833 C CA . ALA A 1 102 ? 18.578 9.055 2.77 1 97.81 102 ALA A CA 1
ATOM 834 C C . ALA A 1 102 ? 18.5 7.609 3.258 1 97.81 102 ALA A C 1
ATOM 836 O O . ALA A 1 102 ? 19.484 7.086 3.803 1 97.81 102 ALA A O 1
ATOM 837 N N . THR A 1 103 ? 17.359 6.969 3.049 1 97.56 103 THR A N 1
ATOM 838 C CA . THR A 1 103 ? 17.172 5.625 3.58 1 97.56 103 THR A CA 1
ATOM 839 C C . THR A 1 103 ? 17.297 4.578 2.475 1 97.56 103 THR A C 1
ATOM 841 O O . THR A 1 103 ? 17 3.402 2.688 1 97.56 103 THR A O 1
ATOM 844 N N . GLY A 1 104 ? 17.625 4.996 1.313 1 97.19 104 GLY A N 1
ATOM 845 C CA . GLY A 1 104 ? 17.922 4.07 0.237 1 97.19 104 GLY A CA 1
ATOM 846 C C . GLY A 1 104 ? 16.688 3.463 -0.398 1 97.19 104 GLY A C 1
ATOM 847 O O . GLY A 1 104 ? 16.703 2.299 -0.804 1 97.19 104 GLY A O 1
ATOM 848 N N . MET A 1 105 ? 15.617 4.176 -0.418 1 98.06 105 MET A N 1
ATOM 849 C CA . MET A 1 105 ? 14.391 3.717 -1.066 1 98.06 105 MET A CA 1
ATOM 850 C C . MET A 1 105 ? 14.484 3.873 -2.58 1 98.06 105 MET A C 1
ATOM 852 O O . MET A 1 105 ? 15.25 4.703 -3.076 1 98.06 105 MET A O 1
ATOM 856 N N . ASN A 1 106 ? 13.742 3.047 -3.275 1 97.81 106 ASN A N 1
ATOM 857 C CA . ASN A 1 106 ? 13.719 3.08 -4.734 1 97.81 106 ASN A CA 1
ATOM 858 C C . ASN A 1 106 ? 12.633 4.016 -5.254 1 97.81 106 ASN A C 1
ATOM 860 O O . ASN A 1 106 ? 12.773 4.602 -6.332 1 97.81 106 ASN A O 1
ATOM 864 N N . LYS A 1 107 ? 11.562 4.117 -4.473 1 98.44 107 LYS A N 1
ATOM 865 C CA . LYS A 1 107 ? 10.375 4.785 -4.988 1 98.44 107 LYS A CA 1
ATOM 866 C C . LYS A 1 107 ? 9.555 5.402 -3.859 1 98.44 107 LYS A C 1
ATOM 868 O O . LYS A 1 107 ? 9.633 4.953 -2.713 1 98.44 107 LYS A O 1
ATOM 873 N N . VAL A 1 108 ? 8.805 6.402 -4.18 1 98.88 108 VAL A N 1
ATOM 874 C CA . VAL A 1 108 ? 7.723 6.934 -3.355 1 98.88 108 VAL A CA 1
ATOM 875 C C . VAL A 1 108 ? 6.398 6.816 -4.105 1 98.88 1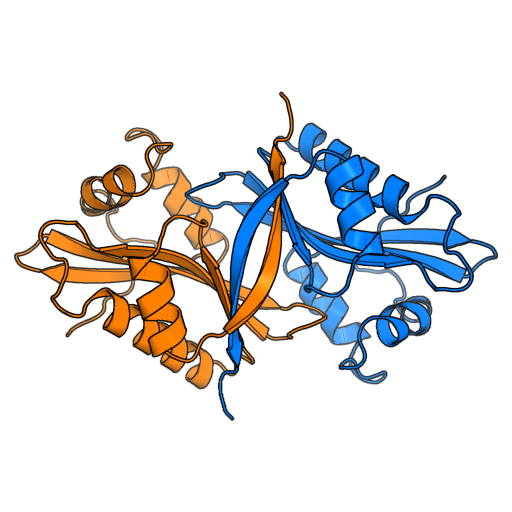08 VAL A C 1
ATOM 877 O O . VAL A 1 108 ? 6.316 7.145 -5.289 1 98.88 108 VAL A O 1
ATOM 880 N N . GLU A 1 109 ? 5.395 6.277 -3.385 1 98.94 109 GLU A N 1
ATOM 881 C CA . GLU A 1 109 ? 4.098 6.02 -4.012 1 98.94 109 GLU A CA 1
ATOM 882 C C . GLU A 1 109 ? 2.953 6.523 -3.137 1 98.94 109 GLU A C 1
ATOM 884 O O . GLU A 1 109 ? 3.123 6.711 -1.931 1 98.94 109 GLU A O 1
ATOM 889 N N . LEU A 1 110 ? 1.843 6.773 -3.729 1 98.88 110 LEU A N 1
ATOM 890 C CA . LEU A 1 110 ? 0.603 7.078 -3.021 1 98.88 110 LEU A CA 1
ATOM 891 C C . LEU A 1 110 ? -0.605 6.863 -3.928 1 98.88 110 LEU A C 1
ATOM 893 O O . LEU A 1 110 ? -0.454 6.668 -5.137 1 98.88 110 LEU A O 1
ATOM 897 N N . ASP A 1 111 ? -1.758 6.859 -3.332 1 98.81 111 ASP A N 1
ATOM 898 C CA . ASP A 1 111 ? -3.031 6.828 -4.043 1 98.81 111 ASP A CA 1
ATOM 899 C C . ASP A 1 111 ? -3.852 8.086 -3.764 1 98.81 111 ASP A C 1
ATOM 901 O O . ASP A 1 111 ? -3.83 8.609 -2.648 1 98.81 111 ASP A O 1
ATOM 905 N N . SER A 1 112 ? -4.555 8.555 -4.75 1 98.62 112 SER A N 1
ATOM 906 C CA . SER A 1 112 ? -5.363 9.758 -4.617 1 98.62 112 SER A CA 1
ATOM 907 C C . SER A 1 112 ? -6.676 9.633 -5.383 1 98.62 112 SER A C 1
ATOM 909 O O . SER A 1 112 ? -6.68 9.266 -6.559 1 98.62 112 SER A O 1
ATOM 911 N N . GLY A 1 113 ? -7.75 9.961 -4.676 1 97.62 113 GLY A N 1
ATOM 912 C CA . GLY A 1 113 ? -9.07 9.867 -5.273 1 97.62 113 GLY A CA 1
ATOM 913 C C . GLY A 1 113 ? -9.234 10.742 -6.504 1 97.62 113 GLY A C 1
ATOM 914 O O . GLY A 1 113 ? -8.531 11.742 -6.66 1 97.62 113 GLY A O 1
ATOM 915 N N . PRO A 1 114 ? -10.195 10.453 -7.332 1 94.75 114 PRO A N 1
ATOM 916 C CA . PRO A 1 114 ? -10.289 11.07 -8.656 1 94.75 114 PRO A CA 1
ATOM 917 C C . PRO A 1 114 ? -10.672 12.547 -8.602 1 94.75 114 PRO A C 1
ATOM 919 O O . PRO A 1 114 ? -10.43 13.289 -9.555 1 94.75 114 PRO A O 1
ATOM 922 N N . THR A 1 115 ? -11.242 13.047 -7.562 1 95.81 115 THR A N 1
ATOM 923 C CA . THR A 1 115 ? -11.75 14.414 -7.531 1 95.81 115 THR A CA 1
ATOM 924 C C . THR A 1 115 ? -10.75 15.352 -6.852 1 95.81 115 THR A C 1
ATOM 926 O O . THR A 1 115 ? -11.016 16.547 -6.688 1 95.81 115 THR A O 1
ATOM 929 N N . ARG A 1 116 ? -9.656 14.781 -6.465 1 96.81 116 ARG A N 1
ATOM 930 C CA . ARG A 1 116 ? -8.68 15.578 -5.719 1 96.81 116 ARG A CA 1
ATOM 931 C C . ARG A 1 116 ? -7.73 16.297 -6.66 1 96.81 116 ARG A C 1
ATOM 933 O O . ARG A 1 116 ? -6.516 16.109 -6.59 1 96.81 116 ARG A O 1
ATOM 940 N N . ASN A 1 117 ? -8.25 17.266 -7.438 1 96.94 117 ASN A N 1
ATOM 941 C CA . ASN A 1 117 ? -7.535 17.922 -8.531 1 96.94 117 ASN A CA 1
ATOM 942 C C . ASN A 1 117 ? -6.34 18.719 -8.023 1 96.94 117 ASN A C 1
ATOM 944 O O . ASN A 1 117 ? -5.273 18.703 -8.648 1 96.94 117 ASN A O 1
ATOM 948 N N . ASP A 1 118 ? -6.52 19.422 -6.949 1 96.44 118 ASP A N 1
ATOM 949 C CA . ASP A 1 118 ? -5.414 20.203 -6.406 1 96.44 118 ASP A CA 1
ATOM 950 C C . ASP A 1 118 ? -4.266 19.297 -5.961 1 96.44 118 ASP A C 1
ATOM 952 O O . ASP A 1 118 ? -3.096 19.625 -6.188 1 96.44 118 ASP A O 1
ATOM 956 N N . ALA A 1 119 ? -4.621 18.203 -5.297 1 97.75 119 ALA A N 1
ATOM 957 C CA . ALA A 1 119 ? -3.598 17.234 -4.898 1 97.75 119 ALA A CA 1
ATOM 958 C C . ALA A 1 119 ? -2.885 16.656 -6.117 1 97.75 119 ALA A C 1
ATOM 960 O O . ALA A 1 119 ? -1.658 16.531 -6.125 1 97.75 119 ALA A O 1
ATOM 961 N N . HIS A 1 120 ? -3.654 16.344 -7.133 1 98.5 120 HIS A N 1
ATOM 962 C CA . HIS A 1 120 ? -3.076 15.805 -8.359 1 98.5 120 HIS A CA 1
ATOM 963 C C . HIS A 1 120 ? -2.082 16.781 -8.977 1 98.5 120 HIS A C 1
ATOM 965 O O . HIS A 1 120 ? -0.993 16.391 -9.398 1 98.5 120 HIS A O 1
ATOM 971 N N . ARG A 1 121 ? -2.475 18.016 -9.031 1 98.06 121 ARG A N 1
ATOM 972 C CA . ARG A 1 121 ? -1.572 19.031 -9.539 1 98.06 121 ARG A CA 1
ATOM 973 C C . ARG A 1 121 ? -0.271 19.062 -8.742 1 98.06 121 ARG A C 1
ATOM 975 O O . ARG A 1 121 ? 0.813 19.156 -9.32 1 98.06 121 ARG A O 1
ATOM 982 N N . LEU A 1 122 ? -0.346 19.016 -7.445 1 98.25 122 LEU A N 1
ATOM 983 C CA . LEU A 1 122 ? 0.827 19 -6.574 1 98.25 122 LEU A CA 1
ATOM 984 C C . LEU A 1 122 ? 1.728 17.812 -6.906 1 98.25 122 LEU A C 1
ATOM 986 O O . LEU A 1 122 ? 2.939 17.969 -7.07 1 98.25 122 LEU A O 1
ATOM 990 N N . TYR A 1 123 ? 1.122 16.609 -6.977 1 98.69 123 TYR A N 1
ATOM 991 C CA . TYR A 1 123 ? 1.9 15.398 -7.227 1 98.69 123 TYR A CA 1
ATOM 992 C C . TYR A 1 123 ? 2.584 15.453 -8.586 1 98.69 123 TYR A C 1
ATOM 994 O O . TYR A 1 123 ? 3.777 15.172 -8.703 1 98.69 123 TYR A O 1
ATOM 1002 N N . LEU A 1 124 ? 1.817 15.859 -9.578 1 98.38 124 LEU A N 1
ATOM 1003 C CA . LEU A 1 124 ? 2.361 15.93 -10.93 1 98.38 124 LEU A CA 1
ATOM 1004 C C . LEU A 1 124 ? 3.469 16.984 -11.016 1 98.38 124 LEU A C 1
ATOM 1006 O O . LEU A 1 124 ? 4.523 16.719 -11.602 1 98.38 124 LEU A O 1
ATOM 1010 N N . ASN A 1 125 ? 3.271 18.109 -10.367 1 97.81 125 ASN A N 1
ATOM 1011 C CA . ASN A 1 125 ? 4.281 19.156 -10.344 1 97.81 125 ASN A CA 1
ATOM 1012 C C . ASN A 1 125 ? 5.508 18.75 -9.539 1 97.81 125 ASN A C 1
ATOM 1014 O O . ASN A 1 125 ? 6.582 19.328 -9.68 1 97.81 125 ASN A O 1
ATOM 1018 N N . SER A 1 126 ? 5.352 17.766 -8.672 1 97.56 126 SER A N 1
ATOM 1019 C CA . SER A 1 126 ? 6.445 17.297 -7.82 1 97.56 126 SER A CA 1
ATOM 1020 C C . SER A 1 126 ? 7.168 16.125 -8.453 1 97.56 126 SER A C 1
ATOM 1022 O O . SER A 1 126 ? 7.992 15.469 -7.801 1 97.56 126 SER A O 1
ATOM 1024 N N . GLY A 1 127 ? 6.805 15.758 -9.68 1 97.75 127 GLY A N 1
ATOM 1025 C CA . GLY A 1 127 ? 7.551 14.758 -10.422 1 97.75 127 GLY A CA 1
ATOM 1026 C C . GLY A 1 127 ? 6.922 13.375 -10.367 1 97.75 127 GLY A C 1
ATOM 1027 O O . GLY A 1 127 ? 7.484 12.406 -10.883 1 97.75 127 GLY A O 1
ATOM 1028 N N . TYR A 1 128 ? 5.793 13.266 -9.766 1 98.62 128 TYR A N 1
ATOM 1029 C CA . TYR A 1 128 ? 5.078 11.992 -9.781 1 98.62 128 TYR A CA 1
ATOM 1030 C C . TYR A 1 128 ? 4.387 11.773 -11.125 1 98.62 128 TYR A C 1
ATOM 1032 O O . TYR A 1 128 ? 4.051 12.742 -11.82 1 98.62 128 TYR A O 1
ATOM 1040 N N . ILE A 1 129 ? 4.188 10.516 -11.406 1 98.5 129 ILE A N 1
ATOM 1041 C CA . ILE A 1 129 ? 3.363 10.133 -12.547 1 98.5 129 ILE A CA 1
ATOM 1042 C C . ILE A 1 129 ? 2.219 9.234 -12.086 1 98.5 129 ILE A C 1
ATOM 1044 O O . ILE A 1 129 ? 2.283 8.648 -11 1 98.5 129 ILE A O 1
ATOM 1048 N N . ILE A 1 130 ? 1.176 9.188 -12.844 1 98.31 130 ILE A N 1
ATOM 1049 C CA . ILE A 1 130 ? 0.139 8.18 -12.633 1 98.31 130 ILE A CA 1
ATOM 1050 C C . ILE A 1 130 ? 0.585 6.852 -13.227 1 98.31 130 ILE A C 1
ATOM 1052 O O . ILE A 1 130 ? 0.601 6.684 -14.453 1 98.31 130 ILE A O 1
ATOM 1056 N N . SER A 1 131 ? 0.895 5.949 -12.336 1 98.25 131 SER A N 1
ATOM 1057 C CA . SER A 1 131 ? 1.554 4.746 -12.828 1 98.25 131 SER A CA 1
ATOM 1058 C C . SER A 1 131 ? 0.577 3.576 -12.914 1 98.25 131 SER A C 1
ATOM 1060 O O . SER A 1 131 ? 0.84 2.59 -13.602 1 98.25 131 SER A O 1
ATOM 1062 N N . SER A 1 132 ? -0.526 3.637 -12.234 1 98.56 132 SER A N 1
ATOM 1063 C CA . SER A 1 132 ? -1.502 2.553 -12.234 1 98.56 132 SER A CA 1
ATOM 1064 C C . SER A 1 132 ? -2.846 3.02 -11.68 1 98.56 132 SER A C 1
ATOM 1066 O O . SER A 1 132 ? -3.002 4.184 -11.312 1 98.56 132 SER A O 1
ATOM 1068 N N . MET A 1 133 ? -3.826 2.186 -11.82 1 98.31 133 MET A N 1
ATOM 1069 C CA . MET A 1 133 ? -5.125 2.379 -11.18 1 98.31 133 MET A CA 1
ATOM 1070 C C . MET A 1 133 ? -5.195 1.643 -9.852 1 98.31 133 MET A C 1
ATOM 1072 O O . MET A 1 133 ? -4.629 0.557 -9.703 1 98.31 133 MET A O 1
ATOM 1076 N N . HIS A 1 134 ? -5.82 2.244 -8.953 1 98.75 134 HIS A N 1
ATOM 1077 C CA . HIS A 1 134 ? -6.023 1.646 -7.637 1 98.75 134 HIS A CA 1
ATOM 1078 C C . HIS A 1 134 ? -7.406 1.017 -7.523 1 98.75 134 HIS A C 1
ATOM 1080 O O . HIS A 1 134 ? -8.422 1.699 -7.699 1 98.75 134 HIS A O 1
ATOM 1086 N N . PHE A 1 135 ? -7.438 -0.316 -7.27 1 98.81 135 PHE A N 1
ATOM 1087 C CA . PHE A 1 135 ? -8.68 -1.074 -7.133 1 98.81 135 PHE A CA 1
ATOM 1088 C C . PHE A 1 135 ? -8.969 -1.368 -5.664 1 98.81 135 PHE A C 1
ATOM 1090 O O . PHE A 1 135 ? -8.047 -1.619 -4.883 1 98.81 135 PHE A O 1
ATOM 1097 N N . SER A 1 136 ? -10.219 -1.305 -5.305 1 98.75 136 SER A N 1
ATOM 1098 C CA . SER A 1 136 ? -10.609 -1.636 -3.939 1 98.75 136 SER A CA 1
ATOM 1099 C C . SER A 1 136 ? -11.977 -2.309 -3.904 1 98.75 136 SER A C 1
ATOM 1101 O O . SER A 1 136 ? -12.789 -2.121 -4.812 1 98.75 136 SER A O 1
ATOM 1103 N N . ARG A 1 137 ? -12.188 -3.125 -2.971 1 98.62 137 ARG A N 1
ATOM 1104 C CA . ARG A 1 137 ? -13.438 -3.834 -2.719 1 98.62 137 ARG A CA 1
ATOM 1105 C C . ARG A 1 137 ? -13.695 -3.963 -1.223 1 98.62 137 ARG A C 1
ATOM 1107 O O . ARG A 1 137 ? -12.898 -4.555 -0.495 1 98.62 137 ARG A O 1
ATOM 1114 N N . PRO A 1 138 ? -14.875 -3.387 -0.684 1 98.25 138 PRO A N 1
ATOM 1115 C CA . PRO A 1 138 ? -15.203 -3.572 0.732 1 98.25 138 PRO A CA 1
ATOM 1116 C C . PRO A 1 138 ? -15.445 -5.035 1.095 1 98.25 138 PRO A C 1
ATOM 1118 O O . PRO A 1 138 ? -15.898 -5.816 0.254 1 98.25 138 PRO A O 1
ATOM 1121 N N . VAL A 1 139 ? -15.055 -5.465 2.305 1 96.75 139 VAL A N 1
ATOM 1122 C CA . VAL A 1 139 ? -15.297 -6.812 2.809 1 96.75 139 VAL A CA 1
ATOM 1123 C C . VAL A 1 139 ? -16.672 -6.875 3.482 1 96.75 139 VAL A C 1
ATOM 1125 O O . VAL A 1 139 ? -16.984 -6.043 4.332 1 96.75 139 VAL A O 1
ATOM 1128 N N . SER A 1 140 ? -17.875 -6.883 2.828 1 76.19 140 SER A N 1
ATOM 1129 C CA . SER A 1 140 ? -19.203 -6.914 3.408 1 76.19 140 SER A CA 1
ATOM 1130 C C . SER A 1 140 ? -19.203 -7.586 4.777 1 76.19 140 SER A C 1
ATOM 1132 O O . SER A 1 140 ? -18.547 -8.617 4.969 1 76.19 140 SER A O 1
ATOM 1134 N N . ILE A 1 141 ? -19.406 -6.887 6.012 1 49.75 141 ILE A N 1
ATOM 1135 C CA . ILE A 1 141 ? -19.812 -7.531 7.254 1 49.75 141 ILE A CA 1
ATOM 1136 C C . ILE A 1 141 ? -21.188 -8.18 7.078 1 49.75 141 ILE A C 1
ATOM 1138 O O . ILE A 1 141 ? -22.031 -7.66 6.352 1 49.75 141 ILE A O 1
ATOM 1142 N N . MET B 1 1 ? -10.117 -26.297 -6.031 1 87.81 1 MET B N 1
ATOM 1143 C CA . MET B 1 1 ? -8.719 -25.938 -6.254 1 87.81 1 MET B CA 1
ATOM 1144 C C . MET B 1 1 ? -8.016 -25.641 -4.93 1 87.81 1 MET B C 1
ATOM 1146 O O . MET B 1 1 ? -8.547 -24.922 -4.086 1 87.81 1 MET B O 1
ATOM 1150 N N . GLU B 1 2 ? -6.961 -26.375 -4.715 1 95.12 2 GLU B N 1
ATOM 1151 C CA . GLU B 1 2 ? -6.285 -26.234 -3.428 1 95.12 2 GLU B CA 1
ATOM 1152 C C . GLU B 1 2 ? -5.348 -25.031 -3.428 1 95.12 2 GLU B C 1
ATOM 1154 O O . GLU B 1 2 ? -4.527 -24.875 -4.336 1 95.12 2 GLU B O 1
ATOM 1159 N N . ILE B 1 3 ? -5.5 -24.156 -2.514 1 98.31 3 ILE B N 1
ATOM 1160 C CA . ILE B 1 3 ? -4.629 -23 -2.328 1 98.31 3 ILE B CA 1
ATOM 1161 C C . ILE B 1 3 ? -3.711 -23.234 -1.13 1 98.31 3 ILE B C 1
ATOM 1163 O O . ILE B 1 3 ? -4.18 -23.562 -0.038 1 98.31 3 ILE B O 1
ATOM 1167 N N . LEU B 1 4 ? -2.469 -23.078 -1.365 1 98.38 4 LEU B N 1
ATOM 1168 C CA . LEU B 1 4 ? -1.467 -23.297 -0.326 1 98.38 4 LEU B CA 1
ATOM 1169 C C . LEU B 1 4 ? -0.856 -21.969 0.123 1 98.38 4 LEU B C 1
ATOM 1171 O O . LEU B 1 4 ? -0.82 -21 -0.644 1 98.38 4 LEU B O 1
ATOM 1175 N N . ARG B 1 5 ? -0.404 -21.953 1.394 1 98.31 5 ARG B N 1
ATOM 1176 C CA . ARG B 1 5 ? 0.281 -20.797 1.954 1 98.31 5 ARG B CA 1
ATOM 1177 C C . ARG B 1 5 ? 1.75 -21.109 2.223 1 98.31 5 ARG B C 1
ATOM 1179 O O . ARG B 1 5 ? 2.072 -22.125 2.848 1 98.31 5 ARG B O 1
ATOM 1186 N N . LEU B 1 6 ? 2.564 -20.297 1.691 1 98.38 6 LEU B N 1
ATOM 1187 C CA . LEU B 1 6 ? 3.998 -20.453 1.918 1 98.38 6 LEU B CA 1
ATOM 1188 C C . LEU B 1 6 ? 4.348 -20.188 3.381 1 98.38 6 LEU B C 1
ATOM 1190 O O . LEU B 1 6 ? 3.904 -19.203 3.967 1 98.38 6 LEU B O 1
ATOM 1194 N N . LYS B 1 7 ? 5.121 -21.094 3.959 1 97.25 7 LYS B N 1
ATOM 1195 C CA . LYS B 1 7 ? 5.633 -20.906 5.312 1 97.25 7 LYS B CA 1
ATOM 1196 C C . LYS B 1 7 ? 7.047 -20.328 5.293 1 97.25 7 LYS B C 1
ATOM 1198 O O . LYS B 1 7 ? 7.805 -20.562 4.344 1 97.25 7 LYS B O 1
ATOM 1203 N N . PRO B 1 8 ? 7.348 -19.594 6.359 1 95.06 8 PRO B N 1
ATOM 1204 C CA . PRO B 1 8 ? 8.68 -18.984 6.406 1 95.06 8 PRO B CA 1
ATOM 1205 C C . PRO B 1 8 ? 9.805 -20.016 6.258 1 95.06 8 PRO B C 1
ATOM 1207 O O . PRO B 1 8 ? 10.875 -19.688 5.75 1 95.06 8 PRO B O 1
ATOM 1210 N N . THR B 1 9 ? 9.57 -21.25 6.527 1 95.44 9 THR B N 1
ATOM 1211 C CA . THR B 1 9 ? 10.609 -22.281 6.535 1 95.44 9 THR B CA 1
ATOM 1212 C C . THR B 1 9 ? 10.602 -23.062 5.223 1 95.44 9 THR B C 1
ATOM 1214 O O . THR B 1 9 ? 11.453 -23.938 5.008 1 95.44 9 THR B O 1
ATOM 1217 N N . ASP B 1 10 ? 9.664 -22.703 4.387 1 96.75 10 ASP B N 1
ATOM 1218 C CA . ASP B 1 10 ? 9.562 -23.438 3.129 1 96.75 10 ASP B CA 1
ATOM 1219 C C . ASP B 1 10 ? 10.742 -23.125 2.213 1 96.75 10 ASP B C 1
ATOM 1221 O O . ASP B 1 10 ? 11.32 -22.031 2.287 1 96.75 10 ASP B O 1
ATOM 1225 N N . ASP B 1 11 ? 11.094 -24.141 1.42 1 96.19 11 ASP B N 1
ATOM 1226 C CA . ASP B 1 11 ? 12.078 -23.922 0.365 1 96.19 11 ASP B CA 1
ATOM 1227 C C . ASP B 1 11 ? 11.5 -23.062 -0.752 1 96.19 11 ASP B C 1
ATOM 1229 O O . ASP B 1 11 ? 10.461 -23.391 -1.33 1 96.19 11 ASP B O 1
ATOM 1233 N N . LEU B 1 12 ? 12.148 -21.969 -1.098 1 97.56 12 LEU B N 1
ATOM 1234 C CA . LEU B 1 12 ? 11.672 -21 -2.068 1 97.56 12 LEU B CA 1
ATOM 1235 C C . LEU B 1 12 ? 12.164 -21.328 -3.471 1 97.56 12 LEU B C 1
ATOM 1237 O O . LEU B 1 12 ? 11.789 -20.672 -4.441 1 97.56 12 LEU B O 1
ATOM 1241 N N . SER B 1 13 ? 12.953 -22.359 -3.604 1 97.5 13 SER B N 1
ATOM 1242 C CA . SER B 1 13 ? 13.617 -22.656 -4.867 1 97.5 13 SER B CA 1
ATOM 1243 C C . SER B 1 13 ? 12.609 -22.859 -5.992 1 97.5 13 SER B C 1
ATOM 1245 O O . SER B 1 13 ? 12.836 -22.406 -7.117 1 97.5 13 SER B O 1
ATOM 1247 N N . ALA B 1 14 ? 11.5 -23.422 -5.688 1 96.69 14 ALA B N 1
ATOM 1248 C CA . ALA B 1 14 ? 10.5 -23.75 -6.699 1 96.69 14 ALA B CA 1
ATOM 1249 C C . ALA B 1 14 ? 9.797 -22.5 -7.199 1 96.69 14 ALA B C 1
ATOM 1251 O O . ALA B 1 14 ? 9.102 -22.531 -8.219 1 96.69 14 ALA B O 1
ATOM 1252 N N . PHE B 1 15 ? 10.031 -21.344 -6.539 1 98.12 15 PHE B N 1
ATOM 1253 C CA . PHE B 1 15 ? 9.266 -20.141 -6.84 1 98.12 15 PHE B CA 1
ATOM 1254 C C . PHE B 1 15 ? 10 -19.266 -7.863 1 98.12 15 PHE B C 1
ATOM 1256 O O . PHE B 1 15 ? 9.422 -18.344 -8.422 1 98.12 15 PHE B O 1
ATOM 1263 N N . TRP B 1 16 ? 11.211 -19.578 -8.195 1 97.75 16 TRP B N 1
ATOM 1264 C CA . TRP B 1 16 ? 11.984 -18.703 -9.07 1 97.75 16 TRP B CA 1
ATOM 1265 C C . TRP B 1 16 ? 11.312 -18.578 -10.43 1 97.75 16 TRP B C 1
ATOM 1267 O O . TRP B 1 16 ? 11.164 -17.469 -10.945 1 97.75 16 TRP B O 1
ATOM 1277 N N . THR B 1 17 ? 10.875 -19.719 -10.938 1 97.25 17 THR B N 1
ATOM 1278 C CA . THR B 1 17 ? 10.336 -19.703 -12.289 1 97.25 17 THR B CA 1
ATOM 1279 C C . THR B 1 17 ? 9.148 -18.75 -12.398 1 97.25 17 THR B C 1
ATOM 1281 O O . THR B 1 17 ? 9.141 -17.844 -13.242 1 97.25 17 THR B O 1
ATOM 1284 N N . ILE B 1 18 ? 8.211 -18.844 -11.508 1 98.56 18 ILE B N 1
ATOM 1285 C CA . ILE B 1 18 ? 7.004 -18.031 -11.641 1 98.56 18 ILE B CA 1
ATOM 1286 C C . ILE B 1 18 ? 7.293 -16.594 -11.211 1 98.56 18 ILE B C 1
ATOM 1288 O O . ILE B 1 18 ? 6.82 -15.648 -11.836 1 98.56 18 ILE B O 1
ATOM 1292 N N . LEU B 1 19 ? 8.102 -16.375 -10.141 1 98.44 19 LEU B N 1
ATOM 1293 C CA . LEU B 1 19 ? 8.398 -15.023 -9.672 1 98.44 19 LEU B CA 1
ATOM 1294 C C . LEU B 1 19 ? 9.172 -14.242 -10.727 1 98.44 19 LEU B C 1
ATOM 1296 O O . LEU B 1 19 ? 8.867 -13.078 -10.992 1 98.44 19 LEU B O 1
ATOM 1300 N N . SER B 1 20 ? 10.133 -14.883 -11.375 1 97.94 20 SER B N 1
ATOM 1301 C CA . SER B 1 20 ? 10.977 -14.195 -12.352 1 97.94 20 SER B CA 1
ATOM 1302 C C . SER B 1 20 ? 10.219 -13.938 -13.648 1 97.94 20 SER B C 1
ATOM 1304 O O . SER B 1 20 ? 10.523 -12.992 -14.375 1 97.94 20 SER B O 1
ATOM 1306 N N . THR B 1 21 ? 9.227 -14.82 -13.977 1 97.94 21 THR B N 1
ATOM 1307 C CA . THR B 1 21 ? 8.391 -14.609 -15.148 1 97.94 21 THR B CA 1
ATOM 1308 C C . THR B 1 21 ? 7.543 -13.344 -14.992 1 97.94 21 THR B C 1
ATOM 1310 O O . THR B 1 21 ? 7.359 -12.594 -15.945 1 97.94 21 THR B O 1
ATOM 1313 N N . PHE B 1 22 ? 7.148 -13.086 -13.797 1 97.5 22 PHE B N 1
ATOM 1314 C CA . PHE B 1 22 ? 6.266 -11.953 -13.523 1 97.5 22 PHE B CA 1
ATOM 1315 C C . PHE B 1 22 ? 7.074 -10.703 -13.195 1 97.5 22 PHE B C 1
ATOM 1317 O O . PHE B 1 22 ? 6.742 -9.609 -13.641 1 97.5 22 PHE B O 1
ATOM 1324 N N . ARG B 1 23 ? 8.117 -10.781 -12.383 1 97.88 23 ARG B N 1
ATOM 1325 C CA . ARG B 1 23 ? 8.953 -9.695 -11.891 1 97.88 23 ARG B CA 1
ATOM 1326 C C . ARG B 1 23 ? 10.367 -9.789 -12.469 1 97.88 23 ARG B C 1
ATOM 1328 O O . ARG B 1 23 ? 11.258 -10.367 -11.844 1 97.88 23 ARG B O 1
ATOM 1335 N N . THR B 1 24 ? 10.594 -9.023 -13.477 1 95.31 24 THR B N 1
ATOM 1336 C CA . THR B 1 24 ? 11.836 -9.148 -14.234 1 95.31 24 THR B CA 1
ATOM 1337 C C . THR B 1 24 ? 12.977 -8.414 -13.531 1 95.31 24 THR B C 1
ATOM 1339 O O . THR B 1 24 ? 14.141 -8.555 -13.914 1 95.31 24 THR B O 1
ATOM 1342 N N . ASN B 1 25 ? 12.695 -7.75 -12.5 1 93.81 25 ASN B N 1
ATOM 1343 C CA . ASN B 1 25 ? 13.703 -7.008 -11.75 1 93.81 25 ASN B CA 1
ATOM 1344 C C . ASN B 1 25 ? 14.352 -7.875 -10.672 1 93.81 25 ASN B C 1
ATOM 1346 O O . ASN B 1 25 ? 15.305 -7.449 -10.016 1 93.81 25 ASN B O 1
ATOM 1350 N N . LEU B 1 26 ? 13.852 -9.031 -10.484 1 95.44 26 LEU B N 1
ATOM 1351 C CA . LEU B 1 26 ? 14.391 -9.93 -9.477 1 95.44 26 LEU B CA 1
ATOM 1352 C C . LEU B 1 26 ? 15.633 -10.656 -10.008 1 95.44 26 LEU B C 1
ATOM 1354 O O . LEU B 1 26 ? 15.695 -10.992 -11.188 1 95.44 26 LEU B O 1
ATOM 1358 N N . SER B 1 27 ? 16.562 -10.891 -9.055 1 96.19 27 SER B N 1
ATOM 1359 C CA . SER B 1 27 ? 17.734 -11.703 -9.367 1 96.19 27 SER B CA 1
ATOM 1360 C C . SER B 1 27 ? 17.641 -13.078 -8.719 1 96.19 27 SER B C 1
ATOM 1362 O O . SER B 1 27 ? 17.156 -13.211 -7.59 1 96.19 27 SER B O 1
ATOM 1364 N N . ASN B 1 28 ? 18.172 -14.07 -9.445 1 96.5 28 ASN B N 1
ATOM 1365 C CA . ASN B 1 28 ? 18.172 -15.43 -8.914 1 96.5 28 ASN B CA 1
ATOM 1366 C C . ASN B 1 28 ? 19.016 -15.539 -7.648 1 96.5 28 ASN B C 1
ATOM 1368 O O . ASN B 1 28 ? 18.719 -16.344 -6.758 1 96.5 28 ASN B O 1
ATOM 1372 N N . GLU B 1 29 ? 19.906 -14.664 -7.516 1 96.62 29 GLU B N 1
ATOM 1373 C CA . GLU B 1 29 ? 20.844 -14.695 -6.395 1 96.62 29 GLU B CA 1
ATOM 1374 C C . GLU B 1 29 ? 20.203 -14.156 -5.121 1 96.62 29 GLU B C 1
ATOM 1376 O O . GLU B 1 29 ? 20.547 -14.586 -4.016 1 96.62 29 GLU B O 1
ATOM 1381 N N . THR B 1 30 ? 19.188 -13.32 -5.305 1 96.12 30 THR B N 1
ATOM 1382 C CA . THR B 1 30 ? 18.781 -12.578 -4.113 1 96.12 30 THR B CA 1
ATOM 1383 C C . THR B 1 30 ? 17.297 -12.766 -3.84 1 96.12 30 THR B C 1
ATOM 1385 O O . THR B 1 30 ? 16.797 -12.406 -2.764 1 96.12 30 THR B O 1
ATOM 1388 N N . TYR B 1 31 ? 16.5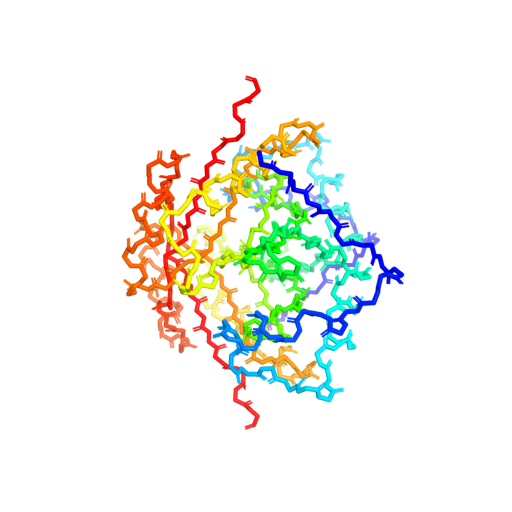31 -13.414 -4.727 1 97.88 31 TYR B N 1
ATOM 1389 C CA . TYR B 1 31 ? 15.086 -13.406 -4.57 1 97.88 31 TYR B CA 1
ATOM 1390 C C . TYR B 1 31 ? 14.672 -14.133 -3.293 1 97.88 31 TYR B C 1
ATOM 1392 O O . TYR B 1 31 ? 13.719 -13.727 -2.629 1 97.88 31 TYR B O 1
ATOM 1400 N N . LYS B 1 32 ? 15.398 -15.156 -2.922 1 98.12 32 LYS B N 1
ATOM 1401 C CA . LYS B 1 32 ? 15.047 -15.891 -1.707 1 98.12 32 LYS B CA 1
ATOM 1402 C C . LYS B 1 32 ? 15.172 -15 -0.474 1 98.12 32 LYS B C 1
ATOM 1404 O O . LYS B 1 32 ? 14.305 -15.016 0.401 1 98.12 32 LYS B O 1
ATOM 1409 N N . GLU B 1 33 ? 16.234 -14.258 -0.415 1 97.56 33 GLU B N 1
ATOM 1410 C CA . GLU B 1 33 ? 16.453 -13.32 0.686 1 97.56 33 GLU B CA 1
ATOM 1411 C C . GLU B 1 33 ? 15.383 -12.234 0.712 1 97.56 33 GLU B C 1
ATOM 1413 O O . GLU B 1 33 ? 14.859 -11.898 1.776 1 97.56 33 GLU B O 1
ATOM 1418 N N . VAL B 1 34 ? 15.062 -11.734 -0.429 1 97.94 34 VAL B N 1
ATOM 1419 C CA . VAL B 1 34 ? 14.078 -10.664 -0.551 1 97.94 34 VAL B CA 1
ATOM 1420 C C . VAL B 1 34 ? 12.719 -11.156 -0.082 1 97.94 34 VAL B C 1
ATOM 1422 O O . VAL B 1 34 ? 12.07 -10.523 0.76 1 97.94 34 VAL B O 1
ATOM 1425 N N . VAL B 1 35 ? 12.266 -12.305 -0.57 1 98.5 35 VAL B N 1
ATOM 1426 C CA . VAL B 1 35 ? 10.969 -12.859 -0.204 1 98.5 35 VAL B CA 1
ATOM 1427 C C . VAL B 1 35 ? 10.945 -13.188 1.288 1 98.5 35 VAL B C 1
ATOM 1429 O O . VAL B 1 35 ? 9.953 -12.914 1.976 1 98.5 35 VAL B O 1
ATOM 1432 N N . SER B 1 36 ? 12.023 -13.758 1.8 1 98.12 36 SER B N 1
ATOM 1433 C CA . SER B 1 36 ? 12.109 -14.086 3.219 1 98.12 36 SER B CA 1
ATOM 1434 C C . SER B 1 36 ? 11.992 -12.836 4.086 1 98.12 36 SER B C 1
ATOM 1436 O O . SER B 1 36 ? 11.273 -12.836 5.094 1 98.12 36 SER B O 1
ATOM 1438 N N . GLU B 1 37 ? 12.672 -11.812 3.709 1 97.81 37 GLU B N 1
ATOM 1439 C CA . GLU B 1 37 ? 12.594 -10.547 4.434 1 97.81 37 GLU B CA 1
ATOM 1440 C C . GLU B 1 37 ? 11.172 -9.984 4.406 1 97.81 37 GLU B C 1
ATOM 1442 O O . GLU B 1 37 ? 10.68 -9.492 5.422 1 97.81 37 GLU B O 1
ATOM 1447 N N . MET B 1 38 ? 10.594 -10.07 3.268 1 98.38 38 MET B N 1
ATOM 1448 C CA . MET B 1 38 ? 9.227 -9.594 3.137 1 98.38 38 MET B CA 1
ATOM 1449 C C . MET B 1 38 ? 8.281 -10.383 4.039 1 98.38 38 MET B C 1
ATOM 1451 O O . MET B 1 38 ? 7.398 -9.805 4.676 1 98.38 38 MET B O 1
ATOM 1455 N N . MET B 1 39 ? 8.453 -11.664 4.039 1 98.19 39 MET B N 1
ATOM 1456 C CA . MET B 1 39 ? 7.605 -12.5 4.879 1 98.19 39 MET B CA 1
ATOM 1457 C C . MET B 1 39 ? 7.805 -12.172 6.355 1 98.19 39 MET B C 1
ATOM 1459 O O . MET B 1 39 ? 6.848 -12.18 7.129 1 98.19 39 MET B O 1
ATOM 1463 N N . GLU B 1 40 ? 9.008 -11.898 6.742 1 96.75 40 GLU B N 1
ATOM 1464 C CA . GLU B 1 40 ? 9.289 -11.492 8.117 1 96.75 40 GLU B CA 1
ATOM 1465 C C . GLU B 1 40 ? 8.594 -10.18 8.453 1 96.75 40 GLU B C 1
ATOM 1467 O O . GLU B 1 40 ? 8.258 -9.93 9.617 1 96.75 40 GLU B O 1
ATOM 1472 N N . ASP B 1 41 ? 8.367 -9.438 7.418 1 96.44 41 ASP B N 1
ATOM 1473 C CA . ASP B 1 41 ? 7.777 -8.117 7.613 1 96.44 41 ASP B CA 1
ATOM 1474 C C . ASP B 1 41 ? 6.285 -8.133 7.285 1 96.44 41 ASP B C 1
ATOM 1476 O O . ASP B 1 41 ? 5.719 -7.105 6.898 1 96.44 41 ASP B O 1
ATOM 1480 N N . GLY B 1 42 ? 5.664 -9.289 7.281 1 96.69 42 GLY B N 1
ATOM 1481 C CA . GLY B 1 42 ? 4.211 -9.367 7.238 1 96.69 42 GLY B CA 1
ATOM 1482 C C . GLY B 1 42 ? 3.672 -9.711 5.863 1 96.69 42 GLY B C 1
ATOM 1483 O O . GLY B 1 42 ? 2.463 -9.641 5.629 1 96.69 42 GLY B O 1
ATOM 1484 N N . PHE B 1 43 ? 4.578 -10.039 4.961 1 98.25 43 PHE B N 1
ATOM 1485 C CA . PHE B 1 43 ? 4.172 -10.461 3.623 1 98.25 43 PHE B CA 1
ATOM 1486 C C . PHE B 1 43 ? 3.701 -11.906 3.631 1 98.25 43 PHE B C 1
ATOM 1488 O O . PHE B 1 43 ? 4.309 -12.766 4.281 1 98.25 43 PHE B O 1
ATOM 1495 N N . HIS B 1 44 ? 2.604 -12.109 2.945 1 98.69 44 HIS B N 1
ATOM 1496 C CA . HIS B 1 44 ? 2.062 -13.453 2.77 1 98.69 44 HIS B CA 1
ATOM 1497 C C . HIS B 1 44 ? 2.033 -13.852 1.296 1 98.69 44 HIS B C 1
ATOM 1499 O O . HIS B 1 44 ? 1.724 -13.023 0.434 1 98.69 44 HIS B O 1
ATOM 1505 N N . LEU B 1 45 ? 2.385 -15.07 1.052 1 98.81 45 LEU B N 1
ATOM 1506 C CA . LEU B 1 45 ? 2.344 -15.609 -0.3 1 98.81 45 LEU B CA 1
ATOM 1507 C C . LEU B 1 45 ? 1.512 -16.891 -0.345 1 98.81 45 LEU B C 1
ATOM 1509 O O . LEU B 1 45 ? 1.753 -17.828 0.427 1 98.81 45 LEU B O 1
ATOM 1513 N N . ILE B 1 46 ? 0.484 -16.906 -1.229 1 98.88 46 ILE B N 1
ATOM 1514 C CA . ILE B 1 46 ? -0.317 -18.094 -1.485 1 98.88 46 ILE B CA 1
ATOM 1515 C C . ILE B 1 46 ? -0.161 -18.516 -2.945 1 98.88 46 ILE B C 1
ATOM 1517 O O . ILE B 1 46 ? 0.192 -17.703 -3.799 1 98.88 46 ILE B O 1
ATOM 1521 N N . TYR B 1 47 ? -0.39 -19.781 -3.15 1 98.81 47 TYR B N 1
ATOM 1522 C CA . TYR B 1 47 ? -0.1 -20.266 -4.492 1 98.81 47 TYR B CA 1
ATOM 1523 C C . TYR B 1 47 ? -0.905 -21.531 -4.801 1 98.81 47 TYR B C 1
ATOM 1525 O O . TYR B 1 47 ? -1.516 -22.109 -3.908 1 98.81 47 TYR B O 1
ATOM 1533 N N . ILE B 1 48 ? -0.989 -21.859 -6.078 1 98.81 48 ILE B N 1
ATOM 1534 C CA . ILE B 1 48 ? -1.66 -23.047 -6.609 1 98.81 48 ILE B CA 1
ATOM 1535 C C . ILE B 1 48 ? -0.658 -23.906 -7.375 1 98.81 48 ILE B C 1
ATOM 1537 O O . ILE B 1 48 ? 0.104 -23.391 -8.203 1 98.81 48 ILE B O 1
ATOM 1541 N N . LEU B 1 49 ? -0.657 -25.188 -7.047 1 98.19 49 LEU B N 1
ATOM 1542 C CA . LEU B 1 49 ? 0.137 -26.156 -7.797 1 98.19 49 LEU B CA 1
ATOM 1543 C C . LEU B 1 49 ? -0.691 -26.781 -8.914 1 98.19 49 LEU B C 1
ATOM 1545 O O . LEU B 1 49 ? -1.864 -27.109 -8.711 1 98.19 49 LEU B O 1
ATOM 1549 N N . ASP B 1 50 ? -0.094 -26.812 -10.07 1 97.12 50 ASP B N 1
ATOM 1550 C CA . ASP B 1 50 ? -0.623 -27.578 -11.195 1 97.12 50 ASP B CA 1
ATOM 1551 C C . ASP B 1 50 ? 0.49 -28.328 -11.914 1 97.12 50 ASP B C 1
ATOM 1553 O O . ASP B 1 50 ? 1.453 -27.719 -12.391 1 97.12 50 ASP B O 1
ATOM 1557 N N . ASN B 1 51 ? 0.362 -29.719 -11.977 1 93.5 51 ASN B N 1
ATOM 1558 C CA . ASN B 1 51 ? 1.383 -30.578 -12.57 1 93.5 51 ASN B CA 1
ATOM 1559 C C . ASN B 1 51 ? 2.738 -30.375 -11.898 1 93.5 51 ASN B C 1
ATOM 1561 O O . ASN B 1 51 ? 3.748 -30.172 -12.578 1 93.5 51 ASN B O 1
ATOM 1565 N N . LEU B 1 52 ? 2.789 -30.203 -10.531 1 91.94 52 LEU B N 1
ATOM 1566 C CA . LEU B 1 52 ? 3.959 -30.156 -9.664 1 91.94 52 LEU B CA 1
ATOM 1567 C C . LEU B 1 52 ? 4.727 -28.844 -9.852 1 91.94 52 LEU B C 1
ATOM 1569 O O . LEU B 1 52 ? 5.883 -28.734 -9.438 1 91.94 52 LEU B O 1
ATOM 1573 N N . GLU B 1 53 ? 4.098 -27.922 -10.5 1 95.81 53 GLU B N 1
ATOM 1574 C CA . GLU B 1 53 ? 4.68 -26.594 -10.664 1 95.81 53 GLU B CA 1
ATOM 1575 C C . GLU B 1 53 ? 3.789 -25.516 -10.047 1 95.81 53 GLU B C 1
ATOM 1577 O O . GLU B 1 53 ? 2.57 -25.688 -9.969 1 95.81 53 GLU B O 1
ATOM 1582 N N . ILE B 1 54 ? 4.398 -24.5 -9.594 1 98.25 54 ILE B N 1
ATOM 1583 C CA . ILE B 1 54 ? 3.615 -23.359 -9.141 1 98.25 54 ILE B CA 1
ATOM 1584 C C . ILE B 1 54 ? 2.998 -22.641 -10.336 1 98.25 54 ILE B C 1
ATOM 1586 O O . ILE B 1 54 ? 3.697 -21.969 -11.094 1 98.25 54 ILE B O 1
ATOM 1590 N N . ALA B 1 55 ? 1.736 -22.766 -10.492 1 98.62 55 ALA B N 1
ATOM 1591 C CA . ALA B 1 55 ? 1.036 -22.281 -11.68 1 98.62 55 ALA B CA 1
ATOM 1592 C C . ALA B 1 55 ? 0.574 -20.844 -11.492 1 98.62 55 ALA B C 1
ATOM 1594 O O . ALA B 1 55 ? 0.501 -20.062 -12.453 1 98.62 55 ALA B O 1
ATOM 1595 N N . ALA B 1 56 ? 0.252 -20.453 -10.25 1 98.88 56 ALA B N 1
ATOM 1596 C CA . ALA B 1 56 ? -0.254 -19.125 -9.914 1 98.88 56 ALA B CA 1
ATOM 1597 C C . ALA B 1 56 ? 0.077 -18.75 -8.477 1 98.88 56 ALA B C 1
ATOM 1599 O O . ALA B 1 56 ? 0.23 -19.625 -7.621 1 98.88 56 ALA B O 1
ATOM 1600 N N . PHE B 1 57 ? 0.19 -17.453 -8.219 1 98.88 57 PHE B N 1
ATOM 1601 C CA . PHE B 1 57 ? 0.444 -17.016 -6.852 1 98.88 57 PHE B CA 1
ATOM 1602 C C . PHE B 1 57 ? -0.158 -15.633 -6.609 1 98.88 57 PHE B C 1
ATOM 1604 O O . PHE B 1 57 ? -0.528 -14.938 -7.555 1 98.88 57 PHE B O 1
ATOM 1611 N N . ALA B 1 58 ? -0.34 -15.297 -5.379 1 98.94 58 ALA B N 1
ATOM 1612 C CA . ALA B 1 58 ? -0.672 -13.953 -4.91 1 98.94 58 ALA B CA 1
ATOM 1613 C C . ALA B 1 58 ? 0.13 -13.594 -3.664 1 98.94 58 ALA B C 1
ATOM 1615 O O . ALA B 1 58 ? 0.364 -14.445 -2.801 1 98.94 58 ALA B O 1
ATOM 1616 N N . GLY B 1 59 ? 0.59 -12.445 -3.598 1 98.88 59 GLY B N 1
ATOM 1617 C CA . GLY B 1 59 ? 1.23 -11.859 -2.428 1 98.88 59 GLY B CA 1
ATOM 1618 C C . GLY B 1 59 ? 0.462 -10.688 -1.85 1 98.88 59 GLY B C 1
ATOM 1619 O O . GLY B 1 59 ? -0.05 -9.844 -2.592 1 98.88 59 GLY B O 1
ATOM 1620 N N . TYR B 1 60 ? 0.349 -10.656 -0.548 1 98.88 60 TYR B N 1
ATOM 1621 C CA . TYR B 1 60 ? -0.433 -9.594 0.064 1 98.88 60 TYR B CA 1
ATOM 1622 C C . TYR B 1 60 ? 0.045 -9.312 1.484 1 98.88 60 TYR B C 1
ATOM 1624 O O . TYR B 1 60 ? 0.852 -10.062 2.035 1 98.88 60 TYR B O 1
ATOM 1632 N N . ARG B 1 61 ? -0.446 -8.203 2.062 1 98.56 61 ARG B N 1
ATOM 1633 C CA . ARG B 1 61 ? -0.142 -7.82 3.438 1 98.56 61 ARG B CA 1
ATOM 1634 C C . ARG B 1 61 ? -1.365 -7.219 4.121 1 98.56 61 ARG B C 1
ATOM 1636 O O . ARG B 1 61 ? -2.299 -6.77 3.455 1 98.56 61 ARG B O 1
ATOM 1643 N N . TYR B 1 62 ? -1.37 -7.305 5.453 1 98.25 62 TYR B N 1
ATOM 1644 C CA . TYR B 1 62 ? -2.316 -6.57 6.285 1 98.25 62 TYR B CA 1
ATOM 1645 C C . TYR B 1 62 ? -1.793 -5.176 6.609 1 98.25 62 TYR B C 1
ATOM 1647 O O . TYR B 1 62 ? -0.639 -5.02 7.016 1 98.25 62 TYR B O 1
ATOM 1655 N N . VAL B 1 63 ? -2.666 -4.238 6.414 1 98.06 63 VAL B N 1
ATOM 1656 C CA . VAL B 1 63 ? -2.277 -2.865 6.715 1 98.06 63 VAL B CA 1
ATOM 1657 C C . VAL B 1 63 ? -3.434 -2.141 7.402 1 98.06 63 VAL B C 1
ATOM 1659 O O . VAL B 1 63 ? -4.602 -2.389 7.094 1 98.06 63 VAL B O 1
ATOM 1662 N N . GLN B 1 64 ? -3.107 -1.295 8.383 1 98 64 GLN B N 1
ATOM 1663 C CA . GLN B 1 64 ? -4.094 -0.38 8.945 1 98 64 GLN B CA 1
ATOM 1664 C C . GLN B 1 64 ? -3.857 1.048 8.469 1 98 64 GLN B C 1
ATOM 1666 O O . GLN B 1 64 ? -2.752 1.578 8.594 1 98 64 GLN B O 1
ATOM 1671 N N . LYS B 1 65 ? -4.891 1.656 7.895 1 98.19 65 LYS B N 1
ATOM 1672 C CA . LYS B 1 65 ? -4.844 3.023 7.383 1 98.19 65 LYS B CA 1
ATOM 1673 C C . LYS B 1 65 ? -5.863 3.91 8.094 1 98.19 65 LYS B C 1
ATOM 1675 O O . LYS B 1 65 ? -6.883 3.424 8.578 1 98.19 65 LYS B O 1
ATOM 1680 N N . LEU B 1 66 ? -5.621 5.176 8.086 1 98 66 LEU B N 1
ATOM 1681 C CA . LEU B 1 66 ? -6.578 6.094 8.688 1 98 66 LEU B CA 1
ATOM 1682 C C . LEU B 1 66 ? -7.859 6.16 7.863 1 98 66 LEU B C 1
ATOM 1684 O O . LEU B 1 66 ? -8.953 6.305 8.414 1 98 66 LEU B O 1
ATOM 1688 N N . PHE B 1 67 ? -7.738 5.996 6.598 1 96.62 67 PHE B N 1
ATOM 1689 C CA . PHE B 1 67 ? -8.867 6.168 5.695 1 96.62 67 PHE B CA 1
ATOM 1690 C C . PHE B 1 67 ? -9.719 4.906 5.645 1 96.62 67 PHE B C 1
ATOM 1692 O O . PHE B 1 67 ? -10.922 4.949 5.934 1 96.62 67 PHE B O 1
ATOM 1699 N N . THR B 1 68 ? -9.109 3.748 5.43 1 96.88 68 THR B N 1
ATOM 1700 C CA . THR B 1 68 ? -9.891 2.557 5.105 1 96.88 68 THR B CA 1
ATOM 1701 C C . THR B 1 68 ? -9.914 1.595 6.289 1 96.88 68 THR B C 1
ATOM 1703 O O . THR B 1 68 ? -10.641 0.599 6.27 1 96.88 68 THR B O 1
ATOM 1706 N N . GLY B 1 69 ? -9.141 1.914 7.348 1 97 69 GLY B N 1
ATOM 1707 C CA . GLY B 1 69 ? -9.031 0.977 8.453 1 97 69 GLY B CA 1
ATOM 1708 C C . GLY B 1 69 ? -8.219 -0.26 8.109 1 97 69 GLY B C 1
ATOM 1709 O O . GLY B 1 69 ? -7.234 -0.178 7.371 1 97 69 GLY B O 1
ATOM 1710 N N . LYS B 1 70 ? -8.562 -1.38 8.734 1 97.69 70 LYS B N 1
ATOM 1711 C CA . LYS B 1 70 ? -7.871 -2.639 8.477 1 97.69 70 LYS B CA 1
ATOM 1712 C C . LYS B 1 70 ? -8.102 -3.113 7.047 1 97.69 70 LYS B C 1
ATOM 1714 O O . LYS B 1 70 ? -9.242 -3.33 6.633 1 97.69 70 LYS B O 1
ATOM 1719 N N . THR B 1 71 ? -7.023 -3.309 6.32 1 98.5 71 THR B N 1
ATOM 1720 C CA . THR B 1 71 ? -7.066 -3.529 4.879 1 98.5 71 THR B CA 1
ATOM 1721 C C . THR B 1 71 ? -6.082 -4.621 4.469 1 98.5 71 THR B C 1
ATOM 1723 O O . THR B 1 71 ? -4.977 -4.703 5.008 1 98.5 71 THR B O 1
ATOM 1726 N N . ILE B 1 72 ? -6.52 -5.484 3.566 1 98.88 72 ILE B N 1
ATOM 1727 C CA . ILE B 1 72 ? -5.551 -6.32 2.867 1 98.88 72 ILE B CA 1
ATOM 1728 C C . ILE B 1 72 ? -5.109 -5.629 1.577 1 98.88 72 ILE B C 1
ATOM 1730 O O . ILE B 1 72 ? -5.945 -5.211 0.773 1 98.88 72 ILE B O 1
ATOM 1734 N N . TYR B 1 73 ? -3.848 -5.453 1.428 1 98.88 73 TYR B N 1
ATOM 1735 C CA . TYR B 1 73 ? -3.27 -4.926 0.198 1 98.88 73 TYR B CA 1
ATOM 1736 C C . TYR B 1 73 ? -2.576 -6.023 -0.597 1 98.88 73 TYR B C 1
ATOM 1738 O O . TYR B 1 73 ? -1.635 -6.652 -0.108 1 98.88 73 TYR B O 1
ATOM 1746 N N . ILE B 1 74 ? -3.045 -6.25 -1.799 1 98.88 74 ILE B N 1
ATOM 1747 C CA . ILE B 1 74 ? -2.467 -7.258 -2.684 1 98.88 74 ILE B CA 1
ATOM 1748 C C . ILE B 1 74 ? -1.34 -6.633 -3.506 1 98.88 74 ILE B C 1
ATOM 1750 O O . ILE B 1 74 ? -1.569 -5.699 -4.277 1 98.88 74 ILE B O 1
ATOM 1754 N N . ASP B 1 75 ? -0.183 -7.203 -3.422 1 98.5 75 ASP B N 1
ATOM 1755 C CA . ASP B 1 75 ? 0.987 -6.727 -4.152 1 98.5 75 ASP B CA 1
ATOM 1756 C C . ASP B 1 75 ? 1.072 -7.367 -5.535 1 98.5 75 ASP B C 1
ATOM 1758 O O . ASP B 1 75 ? 1.501 -6.727 -6.496 1 98.5 75 ASP B O 1
ATOM 1762 N N . ASP B 1 76 ? 0.776 -8.633 -5.547 1 98.69 76 ASP B N 1
ATOM 1763 C CA . ASP B 1 76 ? 0.963 -9.43 -6.758 1 98.69 76 ASP B CA 1
ATOM 1764 C C . ASP B 1 76 ? -0.169 -10.438 -6.934 1 98.69 76 ASP B C 1
ATOM 1766 O O . ASP B 1 76 ? -0.641 -11.023 -5.957 1 98.69 76 ASP B O 1
ATOM 1770 N N . LEU B 1 77 ? -0.575 -10.641 -8.094 1 98.81 77 LEU B N 1
ATOM 1771 C CA . LEU B 1 77 ? -1.472 -11.688 -8.562 1 98.81 77 LEU B CA 1
ATOM 1772 C C . LEU B 1 77 ? -1.119 -12.102 -9.992 1 98.81 77 LEU B C 1
ATOM 1774 O O . LEU B 1 77 ? -1.245 -11.305 -10.922 1 98.81 77 LEU B O 1
ATOM 1778 N N . PHE B 1 78 ? -0.669 -13.383 -10.062 1 98.69 78 PHE B N 1
ATOM 1779 C CA . PHE B 1 78 ? -0.109 -13.766 -11.359 1 98.69 78 PHE B CA 1
ATOM 1780 C C . PHE B 1 78 ? -0.316 -15.258 -11.617 1 98.69 78 PHE B C 1
ATOM 1782 O O . PHE B 1 78 ? -0.185 -16.078 -10.703 1 98.69 78 PHE B O 1
ATOM 1789 N N . THR B 1 79 ? -0.695 -15.555 -12.82 1 98.62 79 THR B N 1
ATOM 1790 C CA . THR B 1 79 ? -0.761 -16.906 -13.344 1 98.62 79 THR B CA 1
ATOM 1791 C C . THR B 1 79 ? 0.194 -17.094 -14.516 1 98.62 79 THR B C 1
ATOM 1793 O O . THR B 1 79 ? 0.212 -16.266 -15.438 1 98.62 79 THR B O 1
ATOM 1796 N N . LEU B 1 80 ? 0.997 -18.156 -14.469 1 98.31 80 LEU B N 1
ATOM 1797 C CA . LEU B 1 80 ? 1.841 -18.453 -15.617 1 98.31 80 LEU B CA 1
ATOM 1798 C C . LEU B 1 80 ? 1.017 -18.484 -16.906 1 98.31 80 LEU B C 1
ATOM 1800 O O . LEU B 1 80 ? -0.089 -19.031 -16.922 1 98.31 80 LEU B O 1
ATOM 1804 N N . PRO B 1 81 ? 1.614 -18 -17.984 1 97.38 81 PRO B N 1
ATOM 1805 C CA . PRO B 1 81 ? 0.87 -17.953 -19.25 1 97.38 81 PRO B CA 1
ATOM 1806 C C . PRO B 1 81 ? 0.337 -19.312 -19.672 1 97.38 81 PRO B C 1
ATOM 1808 O O . PRO B 1 81 ? -0.801 -19.422 -20.141 1 97.38 81 PRO B O 1
ATOM 1811 N N . THR B 1 82 ? 1.044 -20.359 -19.453 1 96.88 82 THR B N 1
ATOM 1812 C CA . THR B 1 82 ? 0.684 -21.703 -19.891 1 96.88 82 THR B CA 1
ATOM 1813 C C . THR B 1 82 ? -0.513 -22.219 -19.109 1 96.88 82 THR B C 1
ATOM 1815 O O . THR B 1 82 ? -1.147 -23.203 -19.516 1 96.88 82 THR B O 1
ATOM 1818 N N . TYR B 1 83 ? -0.872 -21.547 -18.016 1 97.56 83 TYR B N 1
ATOM 1819 C CA . TYR B 1 83 ? -1.934 -22.047 -17.141 1 97.56 83 TYR B CA 1
ATOM 1820 C C . TYR B 1 83 ? -3.102 -21.078 -17.094 1 97.56 83 TYR B C 1
ATOM 1822 O O . TYR B 1 83 ? -4 -21.203 -16.266 1 97.56 83 TYR B O 1
ATOM 1830 N N . ARG B 1 84 ? -3.09 -20.078 -17.953 1 97.31 84 ARG B N 1
ATOM 1831 C CA . ARG B 1 84 ? -4.156 -19.078 -17.953 1 97.31 84 ARG B CA 1
ATOM 1832 C C . ARG B 1 84 ? -5.453 -19.672 -18.5 1 97.31 84 ARG B C 1
ATOM 1834 O O . ARG B 1 84 ? -5.434 -20.672 -19.219 1 97.31 84 ARG B O 1
ATOM 1841 N N . GLY B 1 85 ? -6.547 -19.078 -18.016 1 96.19 85 GLY B N 1
ATOM 1842 C CA . GLY B 1 85 ? -7.852 -19.516 -18.484 1 96.19 85 GLY B CA 1
ATOM 1843 C C . GLY B 1 85 ? -8.43 -20.656 -17.656 1 96.19 85 GLY B C 1
ATOM 1844 O O . GLY B 1 85 ? -9.453 -21.234 -18.016 1 96.19 85 GLY B O 1
ATOM 1845 N N . LYS B 1 86 ? -7.812 -20.969 -16.531 1 97.12 86 LYS B N 1
ATOM 1846 C CA . LYS B 1 86 ? -8.25 -22.094 -15.703 1 97.12 86 LYS B CA 1
ATOM 1847 C C . LYS B 1 86 ? -8.93 -21.594 -14.43 1 97.12 86 LYS B C 1
ATOM 1849 O O . LYS B 1 86 ? -9.352 -22.406 -13.594 1 97.12 86 LYS B O 1
ATOM 1854 N N . GLY B 1 87 ? -8.977 -20.344 -14.195 1 97.69 87 GLY B N 1
ATOM 1855 C CA . GLY B 1 87 ? -9.672 -19.797 -13.039 1 97.69 87 GLY B CA 1
ATOM 1856 C C . GLY B 1 87 ? -8.773 -19.641 -11.828 1 97.69 87 GLY B C 1
ATOM 1857 O O . GLY B 1 87 ? -9.258 -19.391 -10.719 1 97.69 87 GLY B O 1
ATOM 1858 N N . TYR B 1 88 ? -7.477 -19.734 -11.969 1 98.5 88 TYR B N 1
ATOM 1859 C CA . TYR B 1 88 ? -6.57 -19.734 -10.828 1 98.5 88 TYR B CA 1
ATOM 1860 C C . TYR B 1 88 ? -6.543 -18.359 -10.164 1 98.5 88 TYR B C 1
ATOM 1862 O O . TYR B 1 88 ? -6.656 -18.25 -8.945 1 98.5 88 TYR B O 1
ATOM 1870 N N . ALA B 1 89 ? -6.453 -17.328 -10.938 1 98.62 89 ALA B N 1
ATOM 1871 C CA . ALA B 1 89 ? -6.402 -15.984 -10.383 1 98.62 89 ALA B CA 1
ATOM 1872 C C . ALA B 1 89 ? -7.695 -15.648 -9.633 1 98.62 89 ALA B C 1
ATOM 1874 O O . ALA B 1 89 ? -7.656 -15.086 -8.539 1 98.62 89 ALA B O 1
ATOM 1875 N N . ALA B 1 90 ? -8.766 -15.992 -10.242 1 98.25 90 ALA B N 1
ATOM 1876 C CA . ALA B 1 90 ? -10.055 -15.766 -9.594 1 98.25 90 ALA B CA 1
ATOM 1877 C C . ALA B 1 90 ? -10.141 -16.5 -8.266 1 98.25 90 ALA B C 1
ATOM 1879 O O . ALA B 1 90 ? -10.664 -15.977 -7.285 1 98.25 90 ALA B O 1
ATOM 1880 N N . SER B 1 91 ? -9.672 -17.688 -8.219 1 98.56 91 SER B N 1
ATOM 1881 C CA . SER B 1 91 ? -9.68 -18.484 -6.996 1 98.56 91 SER B CA 1
ATOM 1882 C C . SER B 1 91 ? -8.797 -17.875 -5.922 1 98.56 91 SER B C 1
ATOM 1884 O O . SER B 1 91 ? -9.156 -17.859 -4.742 1 98.56 91 SER B O 1
ATOM 1886 N N . LEU B 1 92 ? -7.609 -17.406 -6.312 1 98.81 92 LEU B N 1
ATOM 1887 C CA . LEU B 1 92 ? -6.715 -16.734 -5.371 1 98.81 92 LEU B CA 1
ATOM 1888 C C . LEU B 1 92 ? -7.363 -15.484 -4.801 1 98.81 92 LEU B C 1
ATOM 1890 O O . LEU B 1 92 ? -7.289 -15.234 -3.598 1 98.81 92 LEU B O 1
ATOM 1894 N N . LEU B 1 93 ? -7.988 -14.727 -5.68 1 98.56 93 LEU B N 1
ATOM 1895 C CA . LEU B 1 93 ? -8.672 -13.508 -5.254 1 98.56 93 LEU B CA 1
ATOM 1896 C C . LEU B 1 93 ? -9.805 -13.836 -4.277 1 98.56 93 LEU B C 1
ATOM 1898 O O . LEU B 1 93 ? -9.969 -13.141 -3.27 1 98.56 93 LEU B O 1
ATOM 1902 N N . LYS B 1 94 ? -10.578 -14.828 -4.551 1 98.06 94 LYS B N 1
ATOM 1903 C CA . LYS B 1 94 ? -11.641 -15.273 -3.66 1 98.06 94 LYS B CA 1
ATOM 1904 C C . LYS B 1 94 ? -11.086 -15.672 -2.297 1 98.06 94 LYS B C 1
ATOM 1906 O O . LYS B 1 94 ? -11.648 -15.32 -1.26 1 98.06 94 LYS B O 1
ATOM 1911 N N . TYR B 1 95 ? -10.031 -16.422 -2.299 1 98.5 95 TYR B N 1
ATOM 1912 C CA . TYR B 1 95 ? -9.375 -16.828 -1.059 1 98.5 95 TYR B CA 1
ATOM 1913 C C . TYR B 1 95 ? -9 -15.602 -0.22 1 98.5 95 TYR B C 1
ATOM 1915 O O . TYR B 1 95 ? -9.234 -15.586 0.992 1 98.5 95 TYR B O 1
ATOM 1923 N N . ILE B 1 96 ? -8.445 -14.578 -0.838 1 98.75 96 ILE B N 1
ATOM 1924 C CA . ILE B 1 96 ? -8 -13.375 -0.14 1 98.75 96 ILE B CA 1
ATOM 1925 C C . ILE B 1 96 ? -9.211 -12.648 0.445 1 98.75 96 ILE B C 1
ATOM 1927 O O . ILE B 1 96 ? -9.148 -12.133 1.562 1 98.75 96 ILE B O 1
ATOM 1931 N N . HIS B 1 97 ? -10.281 -12.609 -0.276 1 98.25 97 HIS B N 1
ATOM 1932 C CA . HIS B 1 97 ? -11.484 -11.977 0.255 1 98.25 97 HIS B CA 1
ATOM 1933 C C . HIS B 1 97 ? -12.031 -12.75 1.45 1 98.25 97 HIS B C 1
ATOM 1935 O O . HIS B 1 97 ? -12.461 -12.148 2.438 1 98.25 97 HIS B O 1
ATOM 1941 N N . GLU B 1 98 ? -12.07 -14.031 1.326 1 98 98 GLU B N 1
ATOM 1942 C CA . GLU B 1 98 ? -12.492 -14.859 2.447 1 98 98 GLU B CA 1
ATOM 1943 C C . GLU B 1 98 ? -11.586 -14.664 3.658 1 98 98 GLU B C 1
ATOM 1945 O O . GLU B 1 98 ? -12.062 -14.609 4.793 1 98 98 GLU B O 1
ATOM 1950 N N . GLU B 1 99 ? -10.32 -14.625 3.4 1 98.19 99 GLU B N 1
ATOM 1951 C CA . GLU B 1 99 ? -9.359 -14.32 4.457 1 98.19 99 GLU B CA 1
ATOM 1952 C C . GLU B 1 99 ? -9.648 -12.969 5.094 1 98.19 99 GLU B C 1
ATOM 1954 O O . GLU B 1 99 ? -9.578 -12.82 6.316 1 98.19 99 GLU B O 1
ATOM 1959 N N . ALA B 1 100 ? -9.914 -11.984 4.312 1 98.62 100 ALA B N 1
ATOM 1960 C CA . ALA B 1 100 ? -10.25 -10.648 4.809 1 98.62 100 ALA B CA 1
ATOM 1961 C C . ALA B 1 100 ? -11.469 -10.695 5.723 1 98.62 100 ALA B C 1
ATOM 1963 O O . ALA B 1 100 ? -11.477 -10.086 6.793 1 98.62 100 ALA B O 1
ATOM 1964 N N . GLU B 1 101 ? -12.445 -11.422 5.297 1 98 101 GLU B N 1
ATOM 1965 C CA . GLU B 1 101 ? -13.641 -11.586 6.117 1 98 101 GLU B CA 1
ATOM 1966 C C . GLU B 1 101 ? -13.312 -12.266 7.441 1 98 101 GLU B C 1
ATOM 1968 O O . GLU B 1 101 ? -13.711 -11.789 8.508 1 98 101 GLU B O 1
ATOM 1973 N N . ALA B 1 102 ? -12.609 -13.297 7.367 1 97.88 102 ALA B N 1
ATOM 1974 C CA . ALA B 1 102 ? -12.297 -14.117 8.539 1 97.88 102 ALA B CA 1
ATOM 1975 C C . ALA B 1 102 ? -11.445 -13.344 9.539 1 97.88 102 ALA B C 1
ATOM 1977 O O . ALA B 1 102 ? -11.508 -13.609 10.742 1 97.88 102 ALA B O 1
ATOM 1978 N N . THR B 1 103 ? -10.664 -12.383 9.047 1 97.62 103 THR B N 1
ATOM 1979 C CA . THR B 1 103 ? -9.734 -11.672 9.922 1 97.62 103 THR B CA 1
ATOM 1980 C C . THR B 1 103 ? -10.273 -10.281 10.258 1 97.62 103 THR B C 1
ATOM 1982 O O . THR B 1 103 ? -9.555 -9.461 10.844 1 97.62 103 THR B O 1
ATOM 1985 N N . GLY B 1 104 ? -11.43 -9.977 9.828 1 97.19 104 GLY B N 1
ATOM 1986 C CA . GLY B 1 104 ? -12.086 -8.742 10.227 1 97.19 104 GLY B CA 1
ATOM 1987 C C . GLY B 1 104 ? -11.57 -7.52 9.492 1 97.19 104 GLY B C 1
ATOM 1988 O O . GLY B 1 104 ? -11.492 -6.434 10.062 1 97.19 104 GLY B O 1
ATOM 1989 N N . MET B 1 105 ? -11.133 -7.695 8.289 1 98.12 105 MET B N 1
ATOM 1990 C CA . MET B 1 105 ? -10.68 -6.574 7.469 1 98.12 105 MET B CA 1
ATOM 1991 C C . MET B 1 105 ? -11.859 -5.797 6.902 1 98.12 105 MET B C 1
ATOM 1993 O O . MET B 1 105 ? -12.953 -6.344 6.758 1 98.12 105 MET B O 1
ATOM 1997 N N . ASN B 1 106 ? -11.625 -4.523 6.633 1 97.81 106 ASN B N 1
ATOM 1998 C CA . ASN B 1 106 ? -12.656 -3.65 6.078 1 97.81 106 ASN B CA 1
ATOM 1999 C C . ASN B 1 106 ? -12.641 -3.666 4.555 1 97.81 106 ASN B C 1
ATOM 2001 O O . ASN B 1 106 ? -13.68 -3.48 3.918 1 97.81 106 ASN B O 1
ATOM 2005 N N . LYS B 1 107 ? -11.445 -3.883 4.016 1 98.44 107 LYS B N 1
ATOM 2006 C CA . LYS B 1 107 ? -11.281 -3.672 2.582 1 98.44 107 LYS B CA 1
ATOM 2007 C C . LYS B 1 107 ? -10.164 -4.543 2.023 1 98.44 107 LYS B C 1
ATOM 2009 O O . LYS B 1 107 ? -9.25 -4.938 2.756 1 98.44 107 LYS B O 1
ATOM 2014 N N . VAL B 1 108 ? -10.242 -4.844 0.766 1 98.88 108 VAL B N 1
ATOM 2015 C CA . VAL B 1 108 ? -9.148 -5.387 -0.034 1 98.88 108 VAL B CA 1
ATOM 2016 C C . VAL B 1 108 ? -8.812 -4.422 -1.169 1 98.88 108 VAL B C 1
ATOM 2018 O O . VAL B 1 108 ? -9.703 -3.914 -1.849 1 98.88 108 VAL B O 1
ATOM 2021 N N . GLU B 1 109 ? -7.5 -4.137 -1.304 1 98.94 109 GLU B N 1
ATOM 2022 C CA . GLU B 1 109 ? -7.051 -3.154 -2.287 1 98.94 109 GLU B CA 1
ATOM 2023 C C . GLU B 1 109 ? -5.871 -3.688 -3.1 1 98.94 109 GLU B C 1
ATOM 2025 O O . GLU B 1 109 ? -5.18 -4.609 -2.666 1 98.94 109 GLU B O 1
ATOM 2030 N N . LEU B 1 110 ? -5.676 -3.158 -4.258 1 98.88 110 LEU B N 1
ATOM 2031 C CA . LEU B 1 110 ? -4.496 -3.414 -5.078 1 98.88 110 LEU B CA 1
ATOM 2032 C C . LEU B 1 110 ? -4.312 -2.32 -6.125 1 98.88 110 LEU B C 1
ATOM 2034 O O . LEU B 1 110 ? -5.207 -1.493 -6.324 1 98.88 110 LEU B O 1
ATOM 2038 N N . ASP B 1 111 ? -3.164 -2.316 -6.73 1 98.81 111 ASP B N 1
ATOM 2039 C CA . ASP B 1 111 ? -2.863 -1.449 -7.867 1 98.81 111 ASP B CA 1
ATOM 2040 C C . ASP B 1 111 ? -2.551 -2.27 -9.117 1 98.81 111 ASP B C 1
ATOM 2042 O O . ASP B 1 111 ? -1.937 -3.334 -9.031 1 98.81 111 ASP B O 1
ATOM 2046 N N . SER B 1 112 ? -2.965 -1.778 -10.242 1 98.62 112 SER B N 1
ATOM 2047 C CA . SER B 1 112 ? -2.75 -2.477 -11.508 1 98.62 112 SER B CA 1
ATOM 2048 C C . SER B 1 112 ? -2.434 -1.497 -12.633 1 98.62 112 SER B C 1
ATOM 2050 O O . SER B 1 112 ? -3.156 -0.519 -12.836 1 98.62 112 SER B O 1
ATOM 2052 N N . GLY B 1 113 ? -1.365 -1.825 -13.352 1 97.62 113 GLY B N 1
ATOM 2053 C CA . GLY B 1 113 ? -0.935 -0.965 -14.445 1 97.62 113 GLY B CA 1
ATOM 2054 C C . GLY B 1 113 ? -1.984 -0.805 -15.523 1 97.62 113 GLY B C 1
ATOM 2055 O O . GLY B 1 113 ? -2.85 -1.667 -15.695 1 97.62 113 GLY B O 1
ATOM 2056 N N . PRO B 1 114 ? -1.884 0.208 -16.328 1 94.81 114 PRO B N 1
ATOM 2057 C CA . PRO B 1 114 ? -2.967 0.592 -17.234 1 94.81 114 PRO B CA 1
ATOM 2058 C C . PRO B 1 114 ? -3.145 -0.392 -18.391 1 94.81 114 PRO B C 1
ATOM 2060 O O . PRO B 1 114 ? -4.207 -0.43 -19.016 1 94.81 114 PRO B O 1
ATOM 2063 N N . THR B 1 115 ? -2.205 -1.194 -18.719 1 95.88 115 THR B N 1
ATOM 2064 C CA . THR B 1 115 ? -2.295 -2.043 -19.906 1 95.88 115 THR B CA 1
ATOM 2065 C C . THR B 1 115 ? -2.732 -3.455 -19.531 1 95.88 115 THR B C 1
ATOM 2067 O O . THR B 1 115 ? -2.824 -4.336 -20.391 1 95.88 115 THR B O 1
ATOM 2070 N N . ARG B 1 116 ? -2.963 -3.623 -18.266 1 96.88 116 ARG B N 1
ATOM 2071 C CA . ARG B 1 116 ? -3.293 -4.965 -17.797 1 96.88 116 ARG B CA 1
ATOM 2072 C C . ARG B 1 116 ? -4.793 -5.227 -17.906 1 96.88 116 ARG B C 1
ATOM 2074 O O . ARG B 1 116 ? -5.445 -5.52 -16.891 1 96.88 116 ARG B O 1
ATOM 2081 N N . ASN B 1 117 ? -5.328 -5.297 -19.125 1 96.94 117 ASN B N 1
ATOM 2082 C CA . ASN B 1 117 ? -6.762 -5.328 -19.391 1 96.94 117 ASN B CA 1
ATOM 2083 C C . ASN B 1 117 ? -7.41 -6.598 -18.844 1 96.94 117 ASN B C 1
ATOM 2085 O O . ASN B 1 117 ? -8.516 -6.555 -18.312 1 96.94 117 ASN B O 1
ATOM 2089 N N . ASP B 1 118 ? -6.758 -7.711 -19.016 1 96.5 118 ASP B N 1
ATOM 2090 C CA . ASP B 1 118 ? -7.316 -8.969 -18.531 1 96.5 118 ASP B CA 1
ATOM 2091 C C . ASP B 1 118 ? -7.43 -8.945 -17 1 96.5 118 ASP B C 1
ATOM 2093 O O . ASP B 1 118 ? -8.422 -9.414 -16.438 1 96.5 118 ASP B O 1
ATOM 2097 N N . ALA B 1 119 ? -6.379 -8.438 -16.359 1 97.81 119 ALA B N 1
ATOM 2098 C CA . ALA B 1 119 ? -6.434 -8.305 -14.898 1 97.81 119 ALA B CA 1
ATOM 2099 C C . ALA B 1 119 ? -7.562 -7.375 -14.477 1 97.81 119 ALA B C 1
ATOM 2101 O O . ALA B 1 119 ? -8.297 -7.668 -13.531 1 97.81 119 ALA B O 1
ATOM 2102 N N . HIS B 1 120 ? -7.703 -6.277 -15.188 1 98.56 120 HIS B N 1
ATOM 2103 C CA . HIS B 1 120 ? -8.766 -5.324 -14.883 1 98.56 120 HIS B CA 1
ATOM 2104 C C . HIS B 1 120 ? -10.133 -5.977 -14.984 1 98.56 120 HIS B C 1
ATOM 2106 O O . HIS B 1 120 ? -10.992 -5.781 -14.117 1 98.56 120 HIS B O 1
ATOM 2112 N N . ARG B 1 121 ? -10.312 -6.723 -16.031 1 98.06 121 ARG B N 1
ATOM 2113 C CA . ARG B 1 121 ? -11.57 -7.445 -16.203 1 98.06 121 ARG B CA 1
ATOM 2114 C C . ARG B 1 121 ? -11.828 -8.367 -15.016 1 98.06 121 ARG B C 1
ATOM 2116 O O . ARG B 1 121 ? -12.945 -8.43 -14.508 1 98.06 121 ARG B O 1
ATOM 2123 N N . LEU B 1 122 ? -10.844 -9.086 -14.578 1 98.25 122 LEU B N 1
ATOM 2124 C CA . LEU B 1 122 ? -10.961 -9.977 -13.43 1 98.25 122 LEU B CA 1
ATOM 2125 C C . LEU B 1 122 ? -11.383 -9.203 -12.18 1 98.25 122 LEU B C 1
ATOM 2127 O O . LEU B 1 122 ? -12.305 -9.609 -11.477 1 98.25 122 LEU B O 1
ATOM 2131 N N . TYR B 1 123 ? -10.672 -8.094 -11.898 1 98.69 123 TYR B N 1
ATOM 2132 C CA . TYR B 1 123 ? -10.953 -7.312 -10.695 1 98.69 123 TYR B CA 1
ATOM 2133 C C . TYR B 1 123 ? -12.367 -6.746 -10.727 1 98.69 123 TYR B C 1
ATOM 2135 O O . TYR B 1 123 ? -13.102 -6.852 -9.75 1 98.69 123 TYR B O 1
ATOM 2143 N N . LEU B 1 124 ? -12.711 -6.188 -11.875 1 98.44 124 LEU B N 1
ATOM 2144 C CA . LEU B 1 124 ? -14.031 -5.594 -12.008 1 98.44 124 LEU B CA 1
ATOM 2145 C C . LEU B 1 124 ? -15.117 -6.656 -11.891 1 98.44 124 LEU B C 1
ATOM 2147 O O . LEU B 1 124 ? -16.125 -6.457 -11.195 1 98.44 124 LEU B O 1
ATOM 2151 N N . ASN B 1 125 ? -14.898 -7.82 -12.492 1 97.88 125 ASN B N 1
ATOM 2152 C CA . ASN B 1 125 ? -15.852 -8.922 -12.406 1 97.88 125 ASN B CA 1
ATOM 2153 C C . ASN B 1 125 ? -15.914 -9.5 -10.992 1 97.88 125 ASN B C 1
ATOM 2155 O O . ASN B 1 125 ? -16.891 -10.18 -10.641 1 97.88 125 ASN B O 1
ATOM 2159 N N . SER B 1 126 ? -14.898 -9.258 -10.203 1 97.62 126 SER B N 1
ATOM 2160 C CA . SER B 1 126 ? -14.828 -9.789 -8.844 1 97.62 126 SER B CA 1
ATOM 2161 C C . SER B 1 126 ? -15.359 -8.781 -7.828 1 97.62 126 SER B C 1
ATOM 2163 O O . SER B 1 126 ? -15.203 -8.961 -6.621 1 97.62 126 SER B O 1
ATOM 2165 N N . GLY B 1 127 ? -15.883 -7.656 -8.297 1 97.75 127 GLY B N 1
ATOM 2166 C CA . GLY B 1 127 ? -16.562 -6.719 -7.414 1 97.75 127 GLY B CA 1
ATOM 2167 C C . GLY B 1 127 ? -15.688 -5.551 -7 1 97.75 127 GLY B C 1
ATOM 2168 O O . GLY B 1 127 ? -16.109 -4.715 -6.195 1 97.75 127 GLY B O 1
ATOM 2169 N N . TYR B 1 128 ? -14.516 -5.473 -7.531 1 98.62 128 TYR B N 1
ATOM 2170 C CA . TYR B 1 128 ? -13.672 -4.309 -7.273 1 98.62 128 TYR B CA 1
ATOM 2171 C C . TYR B 1 128 ? -14.125 -3.113 -8.109 1 98.62 128 TYR B C 1
ATOM 2173 O O . TYR B 1 128 ? -14.711 -3.283 -9.18 1 98.62 128 TYR B O 1
ATOM 2181 N N . ILE B 1 129 ? -13.797 -1.954 -7.574 1 98.5 129 ILE B N 1
ATOM 2182 C CA . ILE B 1 129 ? -13.977 -0.722 -8.336 1 98.5 129 ILE B CA 1
ATOM 2183 C C . ILE B 1 129 ? -12.641 0.015 -8.438 1 98.5 129 ILE B C 1
ATOM 2185 O O . ILE B 1 129 ? -11.719 -0.238 -7.652 1 98.5 129 ILE B O 1
ATOM 2189 N N . ILE B 1 130 ? -12.516 0.839 -9.414 1 98.31 130 ILE B N 1
ATOM 2190 C CA . ILE B 1 130 ? -11.391 1.773 -9.469 1 98.31 130 ILE B CA 1
ATOM 2191 C C . ILE B 1 130 ? -11.672 2.963 -8.555 1 98.31 130 ILE B C 1
ATOM 2193 O O . ILE B 1 130 ? -12.5 3.82 -8.875 1 98.31 130 ILE B O 1
ATOM 2197 N N . SER B 1 131 ? -10.938 2.984 -7.473 1 98.25 131 SER B N 1
ATOM 2198 C CA . SER B 1 131 ? -11.312 3.949 -6.445 1 98.25 131 SER B CA 1
ATOM 2199 C C . SER B 1 131 ? -10.383 5.16 -6.457 1 98.25 131 SER B C 1
ATOM 2201 O O . SER B 1 131 ? -10.727 6.211 -5.91 1 98.25 131 SER B O 1
ATOM 2203 N N . SER B 1 132 ? -9.234 5.059 -7.035 1 98.56 132 SER B N 1
ATOM 2204 C CA . SER B 1 132 ? -8.273 6.152 -7.062 1 98.56 132 SER B CA 1
ATOM 2205 C C . SER B 1 132 ? -7.188 5.91 -8.109 1 98.56 132 SER B C 1
ATOM 2207 O O . SER B 1 132 ? -7.207 4.895 -8.805 1 98.56 132 SER B O 1
ATOM 2209 N N . MET B 1 133 ? -6.398 6.906 -8.344 1 98.31 133 MET B N 1
ATOM 2210 C CA . MET B 1 133 ? -5.191 6.793 -9.156 1 98.31 133 MET B CA 1
ATOM 2211 C C . MET B 1 133 ? -3.969 6.539 -8.289 1 98.31 133 MET B C 1
ATOM 2213 O O . MET B 1 133 ? -3.875 7.059 -7.172 1 98.31 133 MET B O 1
ATOM 2217 N N . HIS B 1 134 ? -3.131 5.754 -8.773 1 98.75 134 HIS B N 1
ATOM 2218 C CA . HIS B 1 134 ? -1.88 5.453 -8.094 1 98.75 134 HIS B CA 1
ATOM 2219 C C . HIS B 1 134 ? -0.731 6.285 -8.648 1 98.75 134 HIS B C 1
ATOM 2221 O O . HIS B 1 134 ? -0.436 6.219 -9.844 1 98.75 134 HIS B O 1
ATOM 2227 N N . PHE B 1 135 ? -0.104 7.113 -7.77 1 98.81 135 PHE B N 1
ATOM 2228 C CA . PHE B 1 135 ? 1.012 7.977 -8.141 1 98.81 135 PHE B CA 1
ATOM 2229 C C . PHE B 1 135 ? 2.332 7.395 -7.648 1 98.81 135 PHE B C 1
ATOM 2231 O O . PHE B 1 135 ? 2.395 6.812 -6.562 1 98.81 135 PHE B O 1
ATOM 2238 N N . SER B 1 136 ? 3.352 7.527 -8.445 1 98.75 136 SER B N 1
ATOM 2239 C CA . SER B 1 136 ? 4.676 7.062 -8.047 1 98.75 136 SER B CA 1
ATOM 2240 C C . SER B 1 136 ? 5.773 7.965 -8.594 1 98.75 136 SER B C 1
ATOM 2242 O O . SER B 1 136 ? 5.578 8.641 -9.609 1 98.75 136 SER B O 1
ATOM 2244 N N . ARG B 1 137 ? 6.82 8.047 -7.918 1 98.62 137 ARG B N 1
ATOM 2245 C CA . ARG B 1 137 ? 8.008 8.812 -8.289 1 98.62 137 ARG B CA 1
ATOM 2246 C C . ARG B 1 137 ? 9.281 8.078 -7.867 1 98.62 137 ARG B C 1
ATOM 2248 O O . ARG B 1 137 ? 9.484 7.809 -6.684 1 98.62 137 ARG B O 1
ATOM 2255 N N . PRO B 1 138 ? 10.219 7.719 -8.859 1 98.25 138 PRO B N 1
ATOM 2256 C CA . PRO B 1 138 ? 11.492 7.098 -8.484 1 98.25 138 PRO B CA 1
ATOM 2257 C C . PRO B 1 138 ? 12.367 8.016 -7.629 1 98.25 138 PRO B C 1
ATOM 2259 O O . PRO B 1 138 ? 12.297 9.234 -7.762 1 98.25 138 PRO B O 1
ATOM 2262 N N . VAL B 1 139 ? 13.109 7.426 -6.691 1 96.69 139 VAL B N 1
ATOM 2263 C CA . VAL B 1 139 ? 14.055 8.164 -5.863 1 96.69 139 VAL B CA 1
ATOM 2264 C C . VAL B 1 139 ? 15.414 8.211 -6.555 1 96.69 139 VAL B C 1
ATOM 2266 O O . VAL B 1 139 ? 15.938 7.184 -6.988 1 96.69 139 VAL B O 1
ATOM 2269 N N . SER B 1 140 ? 15.734 9.102 -7.547 1 77 140 SER B N 1
ATOM 2270 C CA . SER B 1 140 ? 17 9.188 -8.258 1 77 140 SER B CA 1
ATOM 2271 C C . SER B 1 140 ? 18.172 8.891 -7.324 1 77 140 SER B C 1
ATOM 2273 O O . SER B 1 140 ? 18.219 9.375 -6.191 1 77 140 SER B O 1
ATOM 2275 N N . ILE B 1 141 ? 18.969 7.691 -7.414 1 50.88 141 ILE B N 1
ATOM 2276 C CA . ILE B 1 141 ? 20.297 7.566 -6.824 1 50.88 141 ILE B CA 1
ATOM 2277 C C . ILE B 1 141 ? 21.266 8.523 -7.523 1 50.88 141 ILE B C 1
ATOM 2279 O O . ILE B 1 141 ? 21.109 8.797 -8.719 1 50.88 141 ILE B O 1
#

InterPro domains:
  IPR000182 GNAT domain [PF00583] (20-128)
  IPR000182 GNAT domain [PS51186] (1-141)
  IPR016181 Acyl-CoA N-acyltransferase [SSF55729] (6-132)
  IPR051016 Diverse Substrate Acetyltransferase [PTHR10545] (31-131)